Protein AF-0000000087187472 (afdb_homodimer)

Sequence (224 aa):
MAPEARPNAADNLDDDDYPAYTMGRAAEMLGTTPAFLRALGEARLIAPLRSGGGHRRYSRRQLRVAARARELVDQGTPIEAACRIITLEDRLEEALRQNEKLRRGGHPPDPSMAPEARPNAADNLDDDDYPAYTMGRAAEMLGTTPAFLRALGEARLIAPLRSGGGHRRYSRRQLRVAARARELVDQGTPIEAACRIITLEDRLEEALRQNEKLRRGGHPPDPS

Radius of gyration: 24.91 Å; Cα contacts (8 Å, |Δi|>4): 233; chains: 2; bounding box: 57×84×45 Å

Foldseek 3Di:
DPPPPPPDPVNLVVDQFRQADFLVRLCVVLVHHSVLVVVLVVLVLDDFDADPVRGGTGGNVSSVSSSQLVVCVVVPDPSNRSSVVSVVVVVVVVVVVVVVVVVVVVDDPPPD/DPPPPPPDPVNLVPDQFRQADFLVRLCVVLVHHSVLVVVLVVLVLDDFDADPVRGGTGGNVSSVSSSQLVVCVVVPDDSNRSSVVSVVVVVVVVVVVVVVVVVVVPDDPPPD

InterPro domains:
  IPR000551 MerR-type HTH domain [PF13411] (21-85)
  IPR000551 MerR-type HTH domain [PS50937] (20-88)
  IPR000551 MerR-type HTH domain [SM00422] (21-89)
  IPR009061 Putative DNA-binding domain superfamily [SSF46955] (21-100)

Nearest PDB structures (foldseek):
  4r24-assembly1_B  TM=8.666E-01  e=9.003E-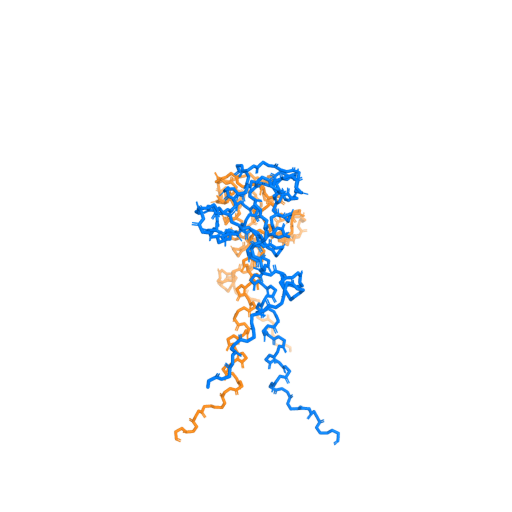05  Priestia megaterium WSH-002
  7tea-assembly2_C  TM=9.196E-01  e=4.815E-04  Staphylococcus aureus
  4r4e-assembly1_A  TM=8.716E-01  e=5.124E-04  Bacillus subtilis subsp. subtilis str. 168
  5i44-assembly4_G-2  TM=8.602E-01  e=7.403E-03  Bacillus subtilis subsp. subtilis str. 168
  2zhh-assembly1_A-2  TM=6.932E-01  e=2.576E-03  Escherichia coli K-12

Organism: Streptomyces mobaraensis (NCBI:txid35621)

Secondary structure (DSSP, 8-state):
--------HHHHHT-TT-EEEEHHHHHHHHTS-HHHHHHHHHTTS--PEEPTTS-EEEEHHHHHHHHHHHHHHHTT--HHHHHHHHHHHHHHHHHHHHHHHHHHHHS-----/--------HHHHHT-TT-EEEEHHHHHHHHTS-HHHHHHHHHTTS--PEEPTTS-EEEEHHHHHHHHHHHHHHHTT--HHHHHHHHHHHHHHHHHHHHHHHHHHHHS-----

pLDDT: mean 89.77, std 15.48, range [36.06, 98.94]

Structure (mmCIF, N/CA/C/O backbone):
data_AF-0000000087187472-model_v1
#
loop_
_entity.id
_entity.type
_entity.pdbx_description
1 polymer 'MerR family transcriptional regulator'
#
loop_
_atom_site.group_PDB
_atom_site.id
_atom_site.type_symbol
_atom_site.label_atom_id
_atom_site.label_alt_id
_atom_site.label_comp_id
_atom_site.label_asym_id
_atom_site.label_entity_id
_atom_site.label_seq_id
_atom_site.pdbx_PDB_ins_code
_atom_site.Cartn_x
_atom_site.Cartn_y
_atom_site.Cartn_z
_atom_site.occupancy
_atom_site.B_iso_or_equiv
_atom_site.auth_seq_id
_atom_site.auth_comp_id
_atom_site.auth_asym_id
_atom_site.auth_atom_id
_atom_site.pdbx_PDB_model_num
ATOM 1 N N . MET A 1 1 ? -24.922 -44.281 -7.137 1 36.06 1 MET A N 1
ATOM 2 C CA . MET A 1 1 ? -23.953 -43.188 -6.914 1 36.06 1 MET A CA 1
ATOM 3 C C . MET A 1 1 ? -23.516 -42.594 -8.234 1 36.06 1 MET A C 1
ATOM 5 O O . MET A 1 1 ? -22.953 -43.281 -9.094 1 36.06 1 MET A O 1
ATOM 9 N N . ALA A 1 2 ? -24.094 -41.531 -8.625 1 57.88 2 ALA A N 1
ATOM 10 C CA . ALA A 1 2 ? -23.859 -40.906 -9.922 1 57.88 2 ALA A CA 1
ATOM 11 C C . ALA A 1 2 ? -22.375 -40.625 -10.141 1 57.88 2 ALA A C 1
ATOM 13 O O . ALA A 1 2 ? -21.656 -40.25 -9.211 1 57.88 2 ALA A O 1
ATOM 14 N N . PRO A 1 3 ? -21.688 -41.094 -11.086 1 47.03 3 PRO A N 1
ATOM 15 C CA . PRO A 1 3 ? -20.25 -40.844 -11.25 1 47.03 3 PRO A CA 1
ATOM 16 C C . PRO A 1 3 ? -19.891 -39.344 -11.156 1 47.03 3 PRO A C 1
ATOM 18 O O . PRO A 1 3 ? -20.641 -38.5 -11.641 1 47.03 3 PRO A O 1
ATOM 21 N N . GLU A 1 4 ? -19.203 -38.781 -10.156 1 55.31 4 GLU A N 1
ATOM 22 C CA . GLU A 1 4 ? -18.672 -37.438 -10.086 1 55.31 4 GLU A CA 1
ATOM 23 C C . GLU A 1 4 ? -17.922 -37.062 -11.367 1 55.31 4 GLU A C 1
ATOM 25 O O . GLU A 1 4 ? -17.031 -37.781 -11.812 1 55.31 4 GLU A O 1
ATOM 30 N N . ALA A 1 5 ? -18.438 -36.344 -12.273 1 55.81 5 ALA A N 1
ATOM 31 C CA . ALA A 1 5 ? -17.922 -35.906 -13.57 1 55.81 5 ALA A CA 1
ATOM 32 C C . ALA A 1 5 ? -16.484 -35.406 -13.445 1 55.81 5 ALA A C 1
ATOM 34 O O . ALA A 1 5 ? -16.188 -34.562 -12.602 1 55.81 5 ALA A O 1
ATOM 35 N N . ARG A 1 6 ? -15.406 -36.156 -13.672 1 56.72 6 ARG A N 1
ATOM 36 C CA . ARG A 1 6 ? -14.023 -35.688 -13.766 1 56.72 6 ARG A CA 1
ATOM 37 C C . ARG A 1 6 ? -13.953 -34.312 -14.438 1 56.72 6 ARG A C 1
ATOM 39 O O . ARG A 1 6 ? -14.523 -34.125 -15.508 1 56.72 6 ARG A O 1
ATOM 46 N N . PRO A 1 7 ? -13.734 -33.188 -13.664 1 58.88 7 PRO A N 1
ATOM 47 C CA . PRO A 1 7 ? -13.664 -31.953 -14.422 1 58.88 7 PRO A CA 1
ATOM 48 C C . PRO A 1 7 ? -12.875 -32.094 -15.719 1 58.88 7 PRO A C 1
ATOM 50 O O . PRO A 1 7 ? -11.812 -32.719 -15.742 1 58.88 7 PRO A O 1
ATOM 53 N N . ASN A 1 8 ? -13.43 -31.844 -16.875 1 63.38 8 ASN A N 1
ATOM 54 C CA . ASN A 1 8 ? -12.867 -31.938 -18.219 1 63.38 8 ASN A CA 1
ATOM 55 C C . ASN A 1 8 ? -11.688 -30.984 -18.406 1 63.38 8 ASN A C 1
ATOM 57 O O . ASN A 1 8 ? -11.578 -29.984 -17.703 1 63.38 8 ASN A O 1
ATOM 61 N N . ALA A 1 9 ? -10.602 -31.469 -19.047 1 69.25 9 ALA A N 1
ATOM 62 C CA . ALA A 1 9 ? -9.406 -30.719 -19.391 1 69.25 9 ALA A CA 1
ATOM 63 C C . ALA A 1 9 ? -9.758 -29.297 -19.812 1 69.25 9 ALA A C 1
ATOM 65 O O . ALA A 1 9 ? -9.055 -28.344 -19.469 1 69.25 9 ALA A O 1
ATOM 66 N N . ALA A 1 10 ? -10.812 -29.141 -20.5 1 71.56 10 ALA A N 1
ATOM 67 C CA . ALA A 1 10 ? -11.219 -27.828 -20.984 1 71.56 10 ALA A CA 1
ATOM 68 C C . ALA A 1 10 ? -11.609 -26.906 -19.844 1 71.56 10 ALA A C 1
ATOM 70 O O . ALA A 1 10 ? -11.367 -25.703 -19.891 1 71.56 10 ALA A O 1
ATOM 71 N N . ASP A 1 11 ? -12.148 -27.469 -18.844 1 74.44 11 ASP A N 1
ATOM 72 C CA . ASP A 1 11 ? -12.57 -26.688 -17.688 1 74.44 11 ASP A CA 1
ATOM 73 C C . ASP A 1 11 ? -11.367 -26.141 -16.922 1 74.44 11 ASP A C 1
ATOM 75 O O . ASP A 1 11 ? -11.391 -25 -16.453 1 74.44 11 ASP A O 1
ATOM 79 N N . ASN A 1 12 ? -10.391 -27.016 -16.906 1 76.06 12 ASN A N 1
ATOM 80 C CA . ASN A 1 12 ? -9.172 -26.594 -16.203 1 76.06 12 ASN A CA 1
ATOM 81 C C . ASN A 1 12 ? -8.477 -25.453 -16.938 1 76.06 12 ASN A C 1
ATOM 83 O O . ASN A 1 12 ? -7.871 -24.578 -16.297 1 76.06 12 ASN A O 1
ATOM 87 N N . LEU A 1 13 ? -8.648 -25.469 -18.25 1 78.19 13 LEU A N 1
ATOM 88 C CA . LEU A 1 13 ? -7.984 -24.453 -19.062 1 78.19 13 LEU A CA 1
ATOM 89 C C . LEU A 1 13 ? -8.594 -23.078 -18.797 1 78.19 13 LEU A C 1
ATOM 91 O O . LEU A 1 13 ? -7.891 -22.062 -18.828 1 78.19 13 LEU A O 1
ATOM 95 N N . ASP A 1 14 ? -9.773 -23.141 -18.453 1 86.44 14 ASP A N 1
ATOM 96 C CA . ASP A 1 14 ? -10.453 -21.859 -18.266 1 86.44 14 ASP A CA 1
ATOM 97 C C . ASP A 1 14 ? -10.445 -21.453 -16.781 1 86.44 14 ASP A C 1
ATOM 99 O O . ASP A 1 14 ? -10.898 -20.359 -16.438 1 86.44 14 ASP A O 1
ATOM 103 N N . ASP A 1 15 ? -9.867 -22.344 -16.031 1 92.25 15 ASP A N 1
ATOM 104 C CA . ASP A 1 15 ? -9.797 -22.078 -14.609 1 92.25 15 ASP A CA 1
ATOM 105 C C . ASP A 1 15 ? -8.547 -21.266 -14.258 1 92.25 15 ASP A C 1
ATOM 107 O O . ASP A 1 15 ? -7.441 -21.812 -14.227 1 92.25 15 ASP A O 1
ATOM 111 N N . ASP A 1 16 ? -8.727 -20.016 -13.883 1 95 16 ASP A N 1
ATOM 112 C CA . ASP A 1 16 ? -7.617 -19.125 -13.586 1 95 16 ASP A CA 1
ATOM 113 C C . ASP A 1 16 ? -6.871 -19.562 -12.336 1 95 16 ASP A C 1
ATOM 115 O O . ASP A 1 16 ? -5.738 -19.141 -12.094 1 95 16 ASP A O 1
ATOM 119 N N . ASP A 1 17 ? -7.449 -20.422 -11.609 1 95.56 17 ASP A N 1
ATOM 120 C CA . ASP A 1 17 ? -6.855 -20.812 -10.336 1 95.56 17 ASP A CA 1
ATOM 121 C C . ASP A 1 17 ? -6.164 -22.172 -10.445 1 95.56 17 ASP A C 1
ATOM 123 O O . ASP A 1 17 ? -5.562 -22.656 -9.484 1 95.56 17 ASP A O 1
ATOM 127 N N . TYR A 1 18 ? -6.281 -22.781 -11.609 1 94.31 18 TYR A N 1
ATOM 128 C CA . TYR A 1 18 ? -5.668 -24.094 -11.797 1 94.31 18 TYR A CA 1
ATOM 129 C C . TYR A 1 18 ? -4.148 -24 -11.727 1 94.31 18 TYR A C 1
ATOM 131 O O . TYR A 1 18 ? -3.541 -23.156 -12.398 1 94.31 18 TYR A O 1
ATOM 139 N N . PRO A 1 19 ? -3.494 -24.797 -10.867 1 95.06 19 PRO A N 1
ATOM 140 C CA . PRO A 1 19 ? -2.037 -24.766 -10.734 1 95.06 19 PRO A CA 1
ATOM 141 C C . PRO A 1 19 ? -1.325 -25.438 -11.906 1 95.06 19 PRO A C 1
ATOM 143 O O . PRO A 1 19 ? -0.763 -26.531 -11.75 1 95.06 19 PRO A O 1
ATOM 146 N N . ALA A 1 20 ? -1.128 -24.734 -12.945 1 94.38 20 ALA A N 1
ATOM 147 C CA . ALA A 1 20 ? -0.718 -25.344 -14.211 1 94.38 20 ALA A CA 1
ATOM 148 C C . ALA A 1 20 ? 0.755 -25.062 -14.5 1 94.38 20 ALA A C 1
ATOM 150 O O . ALA A 1 20 ? 1.382 -25.766 -15.297 1 94.38 20 ALA A O 1
ATOM 151 N N . TYR A 1 21 ? 1.289 -24.109 -13.844 1 96.88 21 TYR A N 1
ATOM 152 C CA . TYR A 1 21 ? 2.594 -23.641 -14.297 1 96.88 21 TYR A CA 1
ATOM 153 C C . TYR A 1 21 ? 3.684 -24 -13.297 1 96.88 21 TYR A C 1
ATOM 155 O O . TYR A 1 21 ? 3.545 -23.75 -12.102 1 96.88 21 TYR A O 1
ATOM 163 N N . THR A 1 22 ? 4.754 -24.594 -13.859 1 97.5 22 THR A N 1
ATOM 164 C CA . THR A 1 22 ? 5.922 -24.891 -13.039 1 97.5 22 THR A CA 1
ATOM 165 C C . THR A 1 22 ? 6.707 -23.609 -12.75 1 97.5 22 THR A C 1
ATOM 167 O O . THR A 1 22 ? 6.496 -22.578 -13.398 1 97.5 22 THR A O 1
ATOM 170 N N . MET A 1 23 ? 7.672 -23.766 -11.781 1 97.44 23 MET A N 1
ATOM 171 C CA . MET A 1 23 ? 8.516 -22.625 -11.422 1 97.44 23 MET A CA 1
ATOM 172 C C . MET A 1 23 ? 9.305 -22.141 -12.633 1 97.44 23 MET A C 1
ATOM 174 O O . MET A 1 23 ? 9.359 -20.938 -12.898 1 97.44 23 MET A O 1
ATOM 178 N N . GLY A 1 24 ? 9.969 -23.109 -13.32 1 97.69 24 GLY A N 1
ATOM 179 C CA . GLY A 1 24 ? 10.75 -22.75 -14.492 1 97.69 24 GLY A CA 1
ATOM 180 C C . GLY A 1 24 ? 9.93 -22.078 -15.57 1 97.69 24 GLY A C 1
ATOM 181 O O . GLY A 1 24 ? 10.344 -21.047 -16.109 1 97.69 24 GLY A O 1
ATOM 182 N N . ARG A 1 25 ? 8.836 -22.609 -15.836 1 97.75 25 ARG A N 1
ATOM 183 C CA . ARG A 1 25 ? 7.965 -22.047 -16.859 1 97.75 25 ARG A CA 1
ATOM 184 C C . ARG A 1 25 ? 7.457 -20.672 -16.453 1 97.75 25 ARG A C 1
ATOM 186 O O . ARG A 1 25 ? 7.414 -19.75 -17.266 1 97.75 25 ARG A O 1
ATOM 193 N N . ALA A 1 26 ? 7.023 -20.562 -15.227 1 98.19 26 ALA A N 1
ATOM 194 C CA . ALA A 1 26 ? 6.559 -19.281 -14.688 1 98.19 26 ALA A CA 1
ATOM 195 C C . ALA A 1 26 ? 7.633 -18.203 -14.82 1 98.19 26 ALA A C 1
ATOM 197 O O . ALA A 1 26 ? 7.355 -17.094 -15.273 1 98.19 26 ALA A O 1
ATOM 198 N N . ALA A 1 27 ? 8.836 -18.531 -14.43 1 98.5 27 ALA A N 1
ATOM 199 C CA . ALA A 1 27 ? 9.945 -17.578 -14.508 1 98.5 27 ALA A CA 1
ATOM 200 C C . ALA A 1 27 ? 10.188 -17.141 -15.945 1 98.5 27 ALA A C 1
ATOM 202 O O . ALA A 1 27 ? 10.359 -15.945 -16.219 1 98.5 27 ALA A O 1
ATOM 203 N N . GLU A 1 28 ? 10.133 -18.062 -16.812 1 98.31 28 GLU A N 1
ATOM 204 C CA . GLU A 1 28 ? 10.328 -17.781 -18.219 1 98.31 28 GLU A CA 1
ATOM 205 C C . GLU A 1 28 ? 9.242 -16.844 -18.75 1 98.31 28 GLU A C 1
ATOM 207 O O . GLU A 1 28 ? 9.539 -15.844 -19.406 1 98.31 28 GLU A O 1
ATOM 212 N N . MET A 1 29 ? 8.047 -17.172 -18.453 1 97.5 29 MET A N 1
ATOM 213 C CA . MET A 1 29 ? 6.887 -16.422 -18.938 1 97.5 29 MET A CA 1
ATOM 214 C C . MET A 1 29 ? 6.941 -14.977 -18.453 1 97.5 29 MET A C 1
ATOM 216 O O . MET A 1 29 ? 6.531 -14.062 -19.156 1 97.5 29 MET A O 1
ATOM 220 N N . LEU A 1 30 ? 7.465 -14.789 -17.25 1 97.94 30 LEU A N 1
ATOM 221 C CA . LEU A 1 30 ? 7.457 -13.477 -16.609 1 97.94 30 LEU A CA 1
ATOM 222 C C . LEU A 1 30 ? 8.773 -12.742 -16.859 1 97.94 30 LEU A C 1
ATOM 224 O O . LEU A 1 30 ? 8.914 -11.578 -16.5 1 97.94 30 LEU A O 1
ATOM 228 N N . GLY A 1 31 ? 9.648 -13.383 -17.516 1 97.88 31 GLY A N 1
ATOM 229 C CA . GLY A 1 31 ? 10.953 -12.766 -17.703 1 97.88 31 GLY A CA 1
ATOM 230 C C . GLY A 1 31 ? 11.656 -12.461 -16.391 1 97.88 31 GLY A C 1
ATOM 231 O O . GLY A 1 31 ? 12.172 -11.359 -16.203 1 97.88 31 GLY A O 1
ATOM 232 N N . THR A 1 32 ? 11.57 -13.383 -15.477 1 98 32 THR A N 1
ATOM 233 C CA . THR A 1 32 ? 12.195 -13.211 -14.172 1 98 32 THR A CA 1
ATOM 234 C C . THR A 1 32 ? 12.93 -14.484 -13.75 1 98 32 THR A C 1
ATOM 236 O O . THR A 1 32 ? 13.219 -15.344 -14.586 1 98 32 THR A O 1
ATOM 239 N N . THR A 1 33 ? 13.367 -14.586 -12.477 1 97.88 33 THR A N 1
ATOM 240 C CA . THR A 1 33 ? 14.102 -15.742 -11.977 1 97.88 33 THR A CA 1
ATOM 241 C C . THR A 1 33 ? 13.25 -16.562 -11.008 1 97.88 33 THR A C 1
ATOM 243 O O . THR A 1 33 ? 12.312 -16.031 -10.414 1 97.88 33 THR A O 1
ATOM 246 N N . PRO A 1 34 ? 13.586 -17.844 -10.906 1 98 34 PRO A N 1
ATOM 247 C CA . PRO A 1 34 ? 12.938 -18.641 -9.867 1 98 34 PRO A CA 1
ATOM 248 C C . PRO A 1 34 ? 13.07 -18.031 -8.477 1 98 34 PRO A C 1
ATOM 250 O O . PRO A 1 34 ? 12.156 -18.125 -7.656 1 98 34 PRO A O 1
ATOM 253 N N . ALA A 1 35 ? 14.188 -17.438 -8.242 1 98 35 ALA A N 1
ATOM 254 C CA . ALA A 1 35 ? 14.414 -16.797 -6.949 1 98 35 ALA A CA 1
ATOM 255 C C . ALA A 1 35 ? 13.391 -15.703 -6.684 1 98 35 ALA A C 1
ATOM 257 O O . ALA A 1 35 ? 12.93 -15.531 -5.551 1 98 35 ALA A O 1
ATOM 258 N N . PHE A 1 36 ? 13.102 -15 -7.715 1 98.62 36 PHE A N 1
ATOM 259 C CA . PHE A 1 36 ? 12.086 -13.953 -7.602 1 98.62 36 PHE A CA 1
ATOM 260 C C . PHE A 1 36 ? 10.75 -14.547 -7.188 1 98.62 36 PHE A C 1
ATOM 262 O O . PHE A 1 36 ? 10.102 -14.055 -6.262 1 98.62 36 PHE A O 1
ATOM 269 N N . LEU A 1 37 ? 10.312 -15.602 -7.809 1 98.5 37 LEU A N 1
ATOM 270 C CA . LEU A 1 37 ? 9.055 -16.266 -7.5 1 98.5 37 LEU A CA 1
ATOM 271 C C . LEU A 1 37 ? 9.062 -16.812 -6.078 1 98.5 37 LEU A C 1
ATOM 273 O O . LEU A 1 37 ? 8.055 -16.734 -5.371 1 98.5 37 LEU A O 1
ATOM 277 N N . ARG A 1 38 ? 10.18 -17.375 -5.637 1 97.81 38 ARG A N 1
ATOM 278 C CA . ARG A 1 38 ? 10.305 -17.844 -4.262 1 97.81 38 ARG A CA 1
ATOM 279 C C . ARG A 1 38 ? 10.148 -16.703 -3.268 1 97.81 38 ARG A C 1
ATOM 281 O O . ARG A 1 38 ? 9.492 -16.844 -2.236 1 97.81 38 ARG A O 1
ATOM 288 N N . ALA A 1 39 ? 10.742 -15.57 -3.596 1 98.31 39 ALA A N 1
ATOM 289 C CA . ALA A 1 39 ? 10.648 -14.406 -2.721 1 98.31 39 ALA A CA 1
ATOM 290 C C . ALA A 1 39 ? 9.203 -13.938 -2.572 1 98.31 39 ALA A C 1
ATOM 292 O O . ALA A 1 39 ? 8.781 -13.555 -1.48 1 98.31 39 ALA A O 1
ATOM 293 N N . LEU A 1 40 ? 8.469 -13.938 -3.633 1 98.56 40 LEU A N 1
ATOM 294 C CA . LEU A 1 40 ? 7.066 -13.555 -3.576 1 98.56 40 LEU A CA 1
ATOM 295 C C . LEU A 1 40 ? 6.281 -14.5 -2.668 1 98.56 40 LEU A C 1
ATOM 297 O O . LEU A 1 40 ? 5.371 -14.07 -1.958 1 98.56 40 LEU A O 1
ATOM 301 N N . GLY A 1 41 ? 6.59 -15.797 -2.82 1 97.62 41 GLY A N 1
ATOM 302 C CA . GLY A 1 41 ? 5.973 -16.781 -1.949 1 97.62 41 GLY A CA 1
ATOM 303 C C . GLY A 1 41 ? 6.297 -16.578 -0.482 1 97.62 41 GLY A C 1
ATOM 304 O O . GLY A 1 41 ? 5.418 -16.688 0.375 1 97.62 41 GLY A O 1
ATOM 305 N N . GLU A 1 42 ? 7.543 -16.281 -0.169 1 97 42 GLU A N 1
ATOM 306 C CA . GLU A 1 42 ? 7.98 -16.016 1.196 1 97 42 GLU A CA 1
ATOM 307 C C . GLU A 1 42 ? 7.27 -14.797 1.776 1 97 42 GLU A C 1
ATOM 309 O O . GLU A 1 42 ? 6.953 -14.766 2.967 1 97 42 GLU A O 1
ATOM 314 N N . ALA A 1 43 ? 7.062 -13.859 0.904 1 97.12 43 ALA A N 1
ATOM 315 C CA . ALA A 1 43 ? 6.344 -12.656 1.314 1 97.12 43 ALA A CA 1
ATOM 316 C C . ALA A 1 43 ? 4.836 -12.891 1.336 1 97.12 43 ALA A C 1
ATOM 318 O O . ALA A 1 43 ? 4.059 -11.984 1.632 1 97.12 43 ALA A O 1
ATOM 319 N N . ARG A 1 44 ? 4.426 -14.016 0.963 1 96.94 44 ARG A N 1
ATOM 320 C CA . ARG A 1 44 ? 3.045 -14.484 1.032 1 96.94 44 ARG A CA 1
ATOM 321 C C . ARG A 1 44 ? 2.168 -13.742 0.024 1 96.94 44 ARG A C 1
ATOM 323 O O . ARG A 1 44 ? 0.968 -13.578 0.244 1 96.94 44 ARG A O 1
ATOM 330 N N . LEU A 1 45 ? 2.785 -13.18 -0.976 1 98.5 45 LEU A N 1
ATOM 331 C CA . LEU A 1 45 ? 2.004 -12.562 -2.041 1 98.5 45 LEU A CA 1
ATOM 332 C C . LEU A 1 45 ? 1.345 -13.625 -2.918 1 98.5 45 LEU A C 1
ATOM 334 O O . LEU A 1 45 ? 0.227 -13.43 -3.402 1 98.5 45 LEU A O 1
ATOM 338 N N . ILE A 1 46 ? 2.062 -14.719 -3.215 1 98 46 ILE A N 1
ATOM 339 C CA . ILE A 1 46 ? 1.529 -15.875 -3.922 1 98 46 ILE A CA 1
ATOM 340 C C . ILE A 1 46 ? 1.784 -17.141 -3.107 1 98 46 ILE A C 1
ATOM 342 O O . ILE A 1 46 ? 2.75 -17.203 -2.344 1 98 46 ILE A O 1
ATOM 346 N N . ALA A 1 47 ? 0.788 -18.062 -3.311 1 96.56 47 ALA A N 1
ATOM 347 C CA . ALA A 1 47 ? 0.865 -19.312 -2.578 1 96.56 47 ALA A CA 1
ATOM 348 C C . ALA A 1 47 ? 0.672 -20.516 -3.512 1 96.56 47 ALA A C 1
ATOM 350 O O . ALA A 1 47 ? -0.424 -21.062 -3.598 1 96.56 47 ALA A O 1
ATOM 351 N N . PRO A 1 48 ? 1.711 -20.906 -4.137 1 95.19 48 PRO A N 1
ATOM 352 C CA . PRO A 1 48 ? 1.588 -22.031 -5.07 1 95.19 48 PRO A CA 1
ATOM 353 C C . PRO A 1 48 ? 1.266 -23.359 -4.367 1 95.19 48 PRO A C 1
ATOM 355 O O . PRO A 1 48 ? 1.646 -23.547 -3.209 1 95.19 48 PRO A O 1
ATOM 358 N N . LEU A 1 49 ? 0.481 -24.156 -5.059 1 93.44 49 LEU A N 1
ATOM 359 C CA . LEU A 1 49 ? 0.229 -25.5 -4.59 1 93.44 49 LEU A CA 1
ATOM 360 C C . LEU A 1 49 ? 1.371 -26.438 -4.98 1 93.44 49 LEU A C 1
ATOM 362 O O . LEU A 1 49 ? 2.133 -26.141 -5.902 1 93.44 49 LEU A O 1
ATOM 366 N N . ARG A 1 50 ? 1.45 -27.484 -4.234 1 94.25 50 ARG A N 1
ATOM 367 C CA . ARG A 1 50 ? 2.48 -28.469 -4.574 1 94.25 50 ARG A CA 1
ATOM 368 C C . ARG A 1 50 ? 1.902 -29.609 -5.406 1 94.25 50 ARG A C 1
ATOM 370 O O . ARG A 1 50 ? 0.771 -30.031 -5.176 1 94.25 50 ARG A O 1
ATOM 377 N N . SER A 1 51 ? 2.711 -30.062 -6.426 1 92.94 51 SER A N 1
ATOM 378 C CA . SER A 1 51 ? 2.338 -31.219 -7.223 1 92.94 51 SER A CA 1
ATOM 379 C C . SER A 1 51 ? 2.523 -32.5 -6.438 1 92.94 51 SER A C 1
ATOM 381 O O . SER A 1 51 ? 2.982 -32.5 -5.293 1 92.94 51 SER A O 1
ATOM 383 N N . GLY A 1 52 ? 2.016 -33.688 -7.133 1 91.56 52 GLY A N 1
ATOM 384 C CA . GLY A 1 52 ? 2.281 -34.969 -6.543 1 91.56 52 GLY A CA 1
ATOM 385 C C . GLY A 1 52 ? 3.752 -35.219 -6.262 1 91.56 52 GLY A C 1
ATOM 386 O O . GLY A 1 52 ? 4.102 -35.906 -5.309 1 91.56 52 GLY A O 1
ATOM 387 N N . GLY A 1 53 ? 4.652 -34.594 -7.016 1 93.44 53 GLY A N 1
ATOM 388 C CA . GLY A 1 53 ? 6.09 -34.75 -6.863 1 93.44 53 GLY A CA 1
ATOM 389 C C . GLY A 1 53 ? 6.684 -33.719 -5.91 1 93.44 53 GLY A C 1
ATOM 390 O O . GLY A 1 53 ? 7.902 -33.656 -5.734 1 93.44 53 GLY A O 1
ATOM 391 N N . GLY A 1 54 ? 5.891 -32.875 -5.387 1 93.56 54 GLY A N 1
ATOM 392 C CA . GLY A 1 54 ? 6.336 -31.922 -4.371 1 93.56 54 GLY A CA 1
ATOM 393 C C . GLY A 1 54 ? 6.82 -30.609 -4.953 1 93.56 54 GLY A C 1
ATOM 394 O O . GLY A 1 54 ? 7.379 -29.781 -4.238 1 93.56 54 GLY A O 1
ATOM 395 N N . HIS A 1 55 ? 6.637 -30.453 -6.219 1 94.62 55 HIS A N 1
ATOM 396 C CA . HIS A 1 55 ? 7.109 -29.25 -6.875 1 94.62 55 HIS A CA 1
ATOM 397 C C . HIS A 1 55 ? 6.043 -28.156 -6.859 1 94.62 55 HIS A C 1
ATOM 399 O O . HIS A 1 55 ? 4.855 -28.438 -7.043 1 94.62 55 HIS A O 1
ATOM 405 N N . ARG A 1 56 ? 6.465 -26.922 -6.648 1 96.31 56 ARG A N 1
ATOM 406 C CA . ARG A 1 56 ? 5.539 -25.781 -6.684 1 96.31 56 ARG A CA 1
ATOM 407 C C . ARG A 1 56 ? 4.855 -25.688 -8.039 1 96.31 56 ARG A C 1
ATOM 409 O O . ARG A 1 56 ? 5.5 -25.844 -9.078 1 96.31 56 ARG A O 1
ATOM 416 N N . ARG A 1 57 ? 3.531 -25.516 -8 1 97.25 57 ARG A N 1
ATOM 417 C CA . ARG A 1 57 ? 2.73 -25.25 -9.188 1 97.25 57 ARG A CA 1
ATOM 418 C C . ARG A 1 57 ? 1.942 -23.953 -9.039 1 97.25 57 ARG A C 1
ATOM 420 O O . ARG A 1 57 ? 1.264 -23.75 -8.023 1 97.25 57 ARG A O 1
ATOM 427 N N . TYR A 1 58 ? 2.051 -23.047 -10.062 1 97.94 58 TYR A N 1
ATOM 428 C CA . TYR A 1 58 ? 1.427 -21.734 -10.023 1 97.94 58 TYR A CA 1
ATOM 429 C C . TYR A 1 58 ? 0.182 -21.688 -10.898 1 97.94 58 TYR A C 1
ATOM 431 O O . TYR A 1 58 ? 0.116 -22.375 -11.93 1 97.94 58 TYR A O 1
ATOM 439 N N . SER A 1 59 ? -0.735 -20.891 -10.492 1 97.5 59 SER A N 1
ATOM 440 C CA . SER A 1 59 ? -1.925 -20.641 -11.305 1 97.5 59 SER A CA 1
ATOM 441 C C . SER A 1 59 ? -1.753 -19.391 -12.164 1 97.5 59 SER A C 1
ATOM 443 O O . SER A 1 59 ? -0.839 -18.594 -11.938 1 97.5 59 SER A O 1
ATOM 445 N N . ARG A 1 60 ? -2.623 -19.266 -13.164 1 96.62 60 ARG A N 1
ATOM 446 C CA . ARG A 1 60 ? -2.633 -18.062 -13.992 1 96.62 60 ARG A CA 1
ATOM 447 C C . ARG A 1 60 ? -2.861 -16.812 -13.141 1 96.62 60 ARG A C 1
ATOM 449 O O . ARG A 1 60 ? -2.232 -15.773 -13.367 1 96.62 60 ARG A O 1
ATOM 456 N N . ARG A 1 61 ? -3.713 -16.891 -12.195 1 97.31 61 ARG A N 1
ATOM 457 C CA . ARG A 1 61 ? -3.996 -15.781 -11.297 1 97.31 61 ARG A CA 1
ATOM 458 C C . ARG A 1 61 ? -2.748 -15.367 -10.523 1 97.31 61 ARG A C 1
ATOM 460 O O . ARG A 1 61 ? -2.443 -14.18 -10.406 1 97.31 61 ARG A O 1
ATOM 467 N N . GLN A 1 62 ? -2.104 -16.328 -10.047 1 98.06 62 GLN A N 1
ATOM 468 C CA . GLN A 1 62 ? -0.884 -16.031 -9.297 1 98.06 62 GLN A CA 1
ATOM 469 C C . GLN A 1 62 ? 0.185 -15.422 -10.195 1 98.06 62 GLN A C 1
ATOM 471 O O . GLN A 1 62 ? 0.93 -14.539 -9.766 1 98.06 62 GLN A O 1
ATOM 476 N N . LEU A 1 63 ? 0.236 -15.898 -11.406 1 98.19 63 LEU A N 1
ATOM 477 C CA . LEU A 1 63 ? 1.219 -15.336 -12.328 1 98.19 63 LEU A CA 1
ATOM 478 C C . LEU A 1 63 ? 0.881 -13.891 -12.664 1 98.19 63 LEU A C 1
ATOM 480 O O . LEU A 1 63 ? 1.779 -13.07 -12.859 1 98.19 63 LEU A O 1
ATOM 484 N N . ARG A 1 64 ? -0.327 -13.578 -12.75 1 98.19 64 ARG A N 1
ATOM 485 C CA . ARG A 1 64 ? -0.731 -12.188 -12.977 1 98.19 64 ARG A CA 1
ATOM 486 C C . ARG A 1 64 ? -0.307 -11.297 -11.812 1 98.19 64 ARG A C 1
ATOM 488 O O . ARG A 1 64 ? 0.181 -10.188 -12.023 1 98.19 64 ARG A O 1
ATOM 495 N N . VAL A 1 65 ? -0.474 -11.75 -10.633 1 98.69 65 VAL A N 1
ATOM 496 C CA . VAL A 1 65 ? -0.05 -11.023 -9.445 1 98.69 65 VAL A CA 1
ATOM 497 C C . VAL A 1 65 ? 1.47 -10.875 -9.445 1 98.69 65 VAL A C 1
ATOM 499 O O . VAL A 1 65 ? 1.993 -9.797 -9.148 1 98.69 65 VAL A O 1
ATOM 502 N N . ALA A 1 66 ? 2.123 -11.93 -9.789 1 98.81 66 ALA A N 1
ATOM 503 C CA . ALA A 1 66 ? 3.582 -11.898 -9.852 1 98.81 66 ALA A CA 1
ATOM 504 C C . ALA A 1 66 ? 4.059 -10.875 -10.883 1 98.81 66 ALA A C 1
ATOM 506 O O . ALA A 1 66 ? 5.07 -10.203 -10.68 1 98.81 66 ALA A O 1
ATOM 507 N N . ALA A 1 67 ? 3.326 -10.773 -11.961 1 98.81 67 ALA A N 1
ATOM 508 C CA . ALA A 1 67 ? 3.67 -9.797 -12.984 1 98.81 67 ALA A CA 1
ATOM 509 C C . ALA A 1 67 ? 3.568 -8.375 -12.445 1 98.81 67 ALA A C 1
ATOM 511 O O . ALA A 1 67 ? 4.414 -7.523 -12.742 1 98.81 67 ALA A O 1
ATOM 512 N N . ARG A 1 68 ? 2.582 -8.133 -11.648 1 98.81 68 ARG A N 1
ATOM 513 C CA . ARG A 1 68 ? 2.443 -6.824 -11.008 1 98.81 68 ARG A CA 1
ATOM 514 C C . ARG A 1 68 ? 3.639 -6.527 -10.109 1 98.81 68 ARG A C 1
ATOM 516 O O . ARG A 1 68 ? 4.164 -5.414 -10.109 1 98.81 68 ARG A O 1
ATOM 523 N N . ALA A 1 69 ? 3.979 -7.512 -9.359 1 98.88 69 ALA A N 1
ATOM 524 C CA . ALA A 1 69 ? 5.125 -7.344 -8.469 1 98.88 69 ALA A CA 1
ATOM 525 C C . ALA A 1 69 ? 6.398 -7.059 -9.258 1 98.88 69 ALA A C 1
ATOM 527 O O . ALA A 1 69 ? 7.18 -6.18 -8.891 1 98.88 69 ALA A O 1
ATOM 528 N N . ARG A 1 70 ? 6.578 -7.797 -10.328 1 98.5 70 ARG A N 1
ATOM 529 C CA . ARG A 1 70 ? 7.758 -7.605 -11.172 1 98.5 70 ARG A CA 1
ATOM 530 C C . ARG A 1 70 ? 7.824 -6.18 -11.703 1 98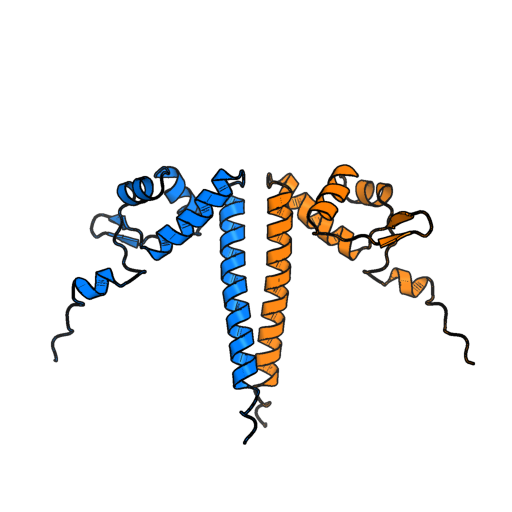.5 70 ARG A C 1
ATOM 532 O O . ARG A 1 70 ? 8.898 -5.57 -11.727 1 98.5 70 ARG A O 1
ATOM 539 N N . GLU A 1 71 ? 6.746 -5.648 -12.102 1 98.38 71 GLU A N 1
ATOM 540 C CA . GLU A 1 71 ? 6.699 -4.285 -12.617 1 98.38 71 GLU A CA 1
ATOM 541 C C . GLU A 1 71 ? 7.152 -3.279 -11.562 1 98.38 71 GLU A C 1
ATOM 543 O O . GLU A 1 71 ? 7.957 -2.391 -11.844 1 98.38 71 GLU A O 1
ATOM 548 N N . LEU A 1 72 ? 6.703 -3.387 -10.359 1 98.38 72 LEU A N 1
ATOM 549 C CA . LEU A 1 72 ? 7.09 -2.49 -9.273 1 98.38 72 LEU A CA 1
ATOM 550 C C . LEU A 1 72 ? 8.578 -2.625 -8.953 1 98.38 72 LEU A C 1
ATOM 552 O O . LEU A 1 72 ? 9.266 -1.624 -8.758 1 98.38 72 LEU A O 1
ATOM 556 N N . VAL A 1 73 ? 8.992 -3.857 -8.977 1 98.12 73 VAL A N 1
ATOM 557 C CA . VAL A 1 73 ? 10.398 -4.105 -8.664 1 98.12 73 VAL A CA 1
ATOM 558 C C . VAL A 1 73 ? 11.281 -3.523 -9.766 1 98.12 73 VAL A C 1
ATOM 560 O O . VAL A 1 73 ? 12.312 -2.91 -9.484 1 98.12 73 VAL A O 1
ATOM 563 N N . ASP A 1 74 ? 10.82 -3.695 -10.969 1 97.44 74 ASP A N 1
ATOM 564 C CA . ASP A 1 74 ? 11.562 -3.148 -12.094 1 97.44 74 ASP A CA 1
ATOM 565 C C . ASP A 1 74 ? 11.641 -1.625 -12.016 1 97.44 74 ASP A C 1
ATOM 567 O O . ASP A 1 74 ? 12.555 -1.015 -12.57 1 97.44 74 ASP A O 1
ATOM 571 N N . GLN A 1 75 ? 10.758 -1.046 -11.336 1 96.81 75 GLN A N 1
ATOM 572 C CA . GLN A 1 75 ? 10.719 0.405 -11.188 1 96.81 75 GLN A CA 1
ATOM 573 C C . GLN A 1 75 ? 11.469 0.854 -9.938 1 96.81 75 GLN A C 1
ATOM 575 O O . GLN A 1 75 ? 11.43 2.031 -9.578 1 96.81 75 GLN A O 1
ATOM 580 N N . GLY A 1 76 ? 12.062 -0.057 -9.266 1 96.44 76 GLY A N 1
ATOM 581 C CA . GLY A 1 76 ? 12.945 0.307 -8.164 1 96.44 76 GLY A CA 1
ATOM 582 C C . GLY A 1 76 ? 12.32 0.068 -6.801 1 96.44 76 GLY A C 1
ATOM 583 O O . GLY A 1 76 ? 12.898 0.433 -5.773 1 96.44 76 GLY A O 1
ATOM 584 N N . THR A 1 77 ? 11.234 -0.525 -6.758 1 97.81 77 THR A N 1
ATOM 585 C CA . THR A 1 77 ? 10.586 -0.846 -5.492 1 97.81 77 THR A CA 1
ATOM 586 C C . THR A 1 77 ? 11.125 -2.156 -4.926 1 97.81 77 THR A C 1
ATOM 588 O O . THR A 1 77 ? 11.141 -3.176 -5.617 1 97.81 77 THR A O 1
ATOM 591 N N . PRO A 1 78 ? 11.578 -2.09 -3.613 1 98 78 PRO A N 1
ATOM 592 C CA . PRO A 1 78 ? 11.984 -3.367 -3.021 1 98 78 PRO A CA 1
ATOM 593 C C . PRO A 1 78 ? 10.859 -4.402 -3.021 1 98 78 PRO A C 1
ATOM 595 O O . PRO A 1 78 ? 9.688 -4.047 -2.867 1 98 78 PRO A O 1
ATOM 598 N N . ILE A 1 79 ? 11.242 -5.641 -3.113 1 98.12 79 ILE A N 1
ATOM 599 C CA . ILE A 1 79 ? 10.297 -6.734 -3.285 1 98.12 79 ILE A CA 1
ATOM 600 C C . ILE A 1 79 ? 9.305 -6.742 -2.123 1 98.12 79 ILE A C 1
ATOM 602 O O . ILE A 1 79 ? 8.102 -6.953 -2.322 1 98.12 79 ILE A O 1
ATOM 606 N N . GLU A 1 80 ? 9.758 -6.473 -0.931 1 97.62 80 GLU A N 1
ATOM 607 C CA . GLU A 1 80 ? 8.875 -6.465 0.229 1 97.62 80 GLU A CA 1
ATOM 608 C C . GLU A 1 80 ? 7.84 -5.352 0.123 1 97.62 80 GLU A C 1
ATOM 610 O O . GLU A 1 80 ? 6.664 -5.559 0.427 1 97.62 80 GLU A O 1
ATOM 615 N N . ALA A 1 81 ? 8.289 -4.246 -0.279 1 98.44 81 ALA A N 1
ATOM 616 C CA . ALA A 1 81 ? 7.383 -3.121 -0.464 1 98.44 81 ALA A CA 1
ATOM 617 C C . ALA A 1 81 ? 6.406 -3.385 -1.609 1 98.44 81 ALA A C 1
ATOM 619 O O . ALA A 1 81 ? 5.223 -3.059 -1.511 1 98.44 81 ALA A O 1
ATOM 620 N N . ALA A 1 82 ? 6.898 -3.939 -2.678 1 98.75 82 ALA A N 1
ATOM 621 C CA . ALA A 1 82 ? 6.043 -4.285 -3.811 1 98.75 82 ALA A CA 1
ATOM 622 C C . ALA A 1 82 ? 4.926 -5.23 -3.383 1 98.75 82 ALA A C 1
ATOM 624 O O . ALA A 1 82 ? 3.758 -5.012 -3.721 1 98.75 82 ALA A O 1
ATOM 625 N N . CYS A 1 83 ? 5.273 -6.242 -2.617 1 98.81 83 CYS A N 1
ATOM 626 C CA . CYS A 1 83 ? 4.293 -7.215 -2.145 1 98.81 83 CYS A CA 1
ATOM 627 C C . CYS A 1 83 ? 3.264 -6.551 -1.237 1 98.81 83 CYS A C 1
ATOM 629 O O . CYS A 1 83 ? 2.062 -6.789 -1.376 1 98.81 83 CYS A O 1
ATOM 631 N N . ARG A 1 84 ? 3.752 -5.672 -0.386 1 98.69 84 ARG A N 1
ATOM 632 C CA . ARG A 1 84 ? 2.848 -4.969 0.518 1 98.69 84 ARG A CA 1
ATOM 633 C C .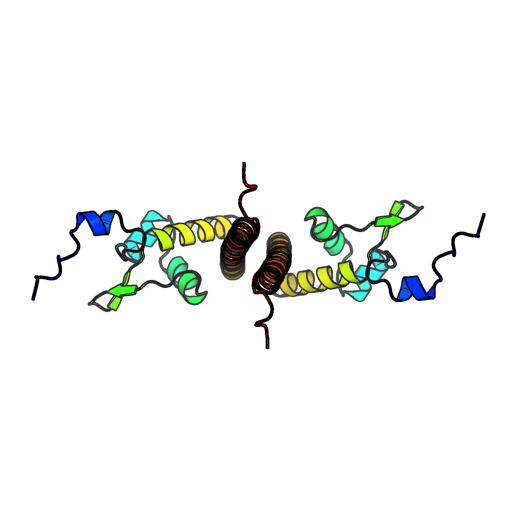 ARG A 1 84 ? 1.887 -4.07 -0.257 1 98.69 84 ARG A C 1
ATOM 635 O O . ARG A 1 84 ? 0.688 -4.047 0.029 1 98.69 84 ARG A O 1
ATOM 642 N N . ILE A 1 85 ? 2.402 -3.387 -1.198 1 98.88 85 ILE A N 1
ATOM 643 C CA . ILE A 1 85 ? 1.59 -2.484 -2.006 1 98.88 85 ILE A CA 1
ATOM 644 C C . ILE A 1 85 ? 0.492 -3.273 -2.717 1 98.88 85 ILE A C 1
ATOM 646 O O . ILE A 1 85 ? -0.684 -2.906 -2.654 1 98.88 85 ILE A O 1
ATOM 650 N N . ILE A 1 86 ? 0.832 -4.316 -3.363 1 98.94 86 ILE A N 1
ATOM 651 C CA . ILE A 1 86 ? -0.125 -5.102 -4.137 1 98.94 86 ILE A CA 1
ATOM 652 C C . ILE A 1 86 ? -1.177 -5.699 -3.203 1 98.94 86 ILE A C 1
ATOM 654 O O . ILE A 1 86 ? -2.369 -5.695 -3.518 1 98.94 86 ILE A O 1
ATOM 658 N N . THR A 1 87 ? -0.772 -6.234 -2.055 1 98.81 87 THR A N 1
ATOM 659 C CA . THR A 1 87 ? -1.705 -6.785 -1.078 1 98.81 87 THR A CA 1
ATOM 660 C C . THR A 1 87 ? -2.703 -5.723 -0.625 1 98.81 87 THR A C 1
ATOM 662 O O . THR A 1 87 ? -3.908 -5.98 -0.573 1 98.81 87 THR A O 1
ATOM 665 N N . LEU A 1 88 ? -2.221 -4.547 -0.345 1 98.88 88 LEU A N 1
ATOM 666 C CA . LEU A 1 88 ? -3.078 -3.453 0.096 1 98.88 88 LEU A CA 1
ATOM 667 C C . LEU A 1 88 ? -4.047 -3.045 -1.008 1 98.88 88 LEU A C 1
ATOM 669 O O . LEU A 1 88 ? -5.227 -2.791 -0.743 1 98.88 88 LEU A O 1
ATOM 673 N N . GLU A 1 89 ? -3.537 -2.932 -2.205 1 98.88 89 GLU A N 1
ATOM 674 C CA . GLU A 1 89 ? -4.398 -2.598 -3.332 1 98.88 89 GLU A CA 1
ATOM 675 C C . GLU A 1 89 ? -5.543 -3.598 -3.467 1 98.88 89 GLU A C 1
ATOM 677 O O . GLU A 1 89 ? -6.699 -3.207 -3.646 1 98.88 89 GLU A O 1
ATOM 682 N N . ASP A 1 90 ? -5.207 -4.828 -3.41 1 98.56 90 ASP A N 1
ATOM 683 C CA . ASP A 1 90 ? -6.215 -5.867 -3.57 1 98.56 90 ASP A CA 1
ATOM 684 C C . ASP A 1 90 ? -7.227 -5.836 -2.426 1 98.56 90 ASP A C 1
ATOM 686 O O . ASP A 1 90 ? -8.43 -5.965 -2.65 1 98.56 90 ASP A O 1
ATOM 690 N N . ARG A 1 91 ? -6.75 -5.664 -1.224 1 98.62 91 ARG A N 1
ATOM 691 C CA . ARG A 1 91 ? -7.645 -5.586 -0.073 1 98.62 91 ARG A CA 1
ATOM 692 C C . ARG A 1 91 ? -8.555 -4.363 -0.166 1 98.62 91 ARG A C 1
ATOM 694 O O . ARG A 1 91 ? -9.734 -4.43 0.192 1 98.62 91 ARG A O 1
ATOM 701 N N . LEU A 1 92 ? -8.016 -3.303 -0.578 1 98.81 92 LEU A N 1
ATOM 702 C CA . LEU A 1 92 ? -8.805 -2.09 -0.73 1 98.81 92 LEU A CA 1
ATOM 703 C C . LEU A 1 92 ? -9.898 -2.283 -1.777 1 98.81 92 LEU A C 1
ATOM 705 O O . LEU A 1 92 ? -11.055 -1.903 -1.557 1 98.81 92 LEU A O 1
ATOM 709 N N . GLU A 1 93 ? -9.516 -2.793 -2.883 1 98.5 93 GLU A N 1
ATOM 710 C CA . GLU A 1 93 ? -10.492 -3.066 -3.934 1 98.5 93 GLU A CA 1
ATOM 711 C C . GLU A 1 93 ? -11.633 -3.934 -3.41 1 98.5 93 GLU A C 1
ATOM 713 O O . GLU A 1 93 ? -12.805 -3.656 -3.682 1 98.5 93 GLU A O 1
ATOM 718 N N . GLU A 1 94 ? -11.281 -4.941 -2.713 1 98 94 GLU A N 1
ATOM 719 C CA . GLU A 1 94 ? -12.289 -5.828 -2.145 1 98 94 GLU A CA 1
ATOM 720 C C . GLU A 1 94 ? -13.188 -5.086 -1.159 1 98 94 GLU A C 1
ATOM 722 O O . GLU A 1 94 ? -14.406 -5.258 -1.172 1 98 94 GLU A O 1
ATOM 727 N N . ALA A 1 95 ? -12.617 -4.32 -0.333 1 98.31 95 ALA A N 1
ATOM 728 C CA . ALA A 1 95 ? -13.383 -3.555 0.649 1 98.31 95 ALA A CA 1
ATOM 729 C C . ALA A 1 95 ? -14.352 -2.604 -0.037 1 98.31 95 ALA A C 1
ATOM 731 O O . ALA A 1 95 ? -15.508 -2.467 0.391 1 98.31 95 ALA A O 1
ATOM 732 N N . LEU A 1 96 ? -13.891 -1.987 -1.045 1 97.94 96 LEU A N 1
ATOM 733 C CA . LEU A 1 96 ? -14.727 -1.034 -1.768 1 97.94 96 LEU A CA 1
ATOM 734 C C . LEU A 1 96 ? -15.867 -1.745 -2.482 1 97.94 96 LEU A C 1
ATOM 736 O O . LEU A 1 96 ? -16.984 -1.229 -2.541 1 97.94 96 LEU A O 1
ATOM 740 N N . ARG A 1 97 ? -15.625 -2.861 -2.99 1 97.06 97 ARG A N 1
ATOM 741 C CA . ARG A 1 97 ? -16.672 -3.664 -3.609 1 97.06 97 ARG A CA 1
ATOM 742 C C . ARG A 1 97 ? -17.75 -4.047 -2.59 1 97.06 97 ARG A C 1
ATOM 744 O O . ARG A 1 97 ? -18.938 -3.988 -2.883 1 97.06 97 ARG A O 1
ATOM 751 N N . GLN A 1 98 ? -17.266 -4.445 -1.493 1 96 98 GLN A N 1
ATOM 752 C CA . GLN A 1 98 ? -18.188 -4.793 -0.428 1 96 98 GLN A CA 1
ATOM 753 C C . GLN A 1 98 ? -19.047 -3.59 -0.03 1 96 98 GLN A C 1
ATOM 755 O O . GLN A 1 98 ? -20.25 -3.725 0.19 1 96 98 GLN A O 1
ATOM 760 N N . ASN A 1 99 ? -18.438 -2.438 0.112 1 95.44 99 ASN A N 1
ATOM 761 C CA . ASN A 1 99 ? -19.156 -1.206 0.419 1 95.44 99 ASN A CA 1
ATOM 762 C C . ASN A 1 99 ? -20.25 -0.926 -0.604 1 95.44 99 ASN A C 1
ATOM 764 O O . ASN A 1 99 ? -21.375 -0.557 -0.238 1 95.44 99 ASN A O 1
ATOM 768 N N . GLU A 1 100 ? -19.906 -1.103 -1.815 1 94.31 100 GLU A N 1
ATOM 769 C CA . GLU A 1 100 ? -20.875 -0.866 -2.893 1 94.31 100 GLU A CA 1
ATOM 770 C C . GLU A 1 100 ? -22.047 -1.832 -2.807 1 94.31 100 GLU A C 1
ATOM 772 O O . GLU A 1 100 ? -23.203 -1.432 -2.982 1 94.31 100 GLU A O 1
ATOM 777 N N . LYS A 1 101 ? -21.734 -3.059 -2.543 1 93.12 101 LYS A N 1
ATOM 778 C CA . LYS A 1 101 ? -22.797 -4.062 -2.408 1 93.12 101 LYS A CA 1
ATOM 779 C C . LYS A 1 101 ? -23.734 -3.727 -1.255 1 93.12 101 LYS A C 1
ATOM 781 O O . LYS A 1 101 ? -24.953 -3.834 -1.39 1 93.12 101 LYS A O 1
ATOM 786 N N . LEU A 1 102 ? -23.219 -3.26 -0.173 1 89.69 102 LEU A N 1
ATOM 787 C CA . LEU A 1 102 ? -24.016 -2.941 1.013 1 89.69 102 LEU A CA 1
ATOM 788 C C . LEU A 1 102 ? -24.875 -1.702 0.779 1 89.69 102 LEU A C 1
ATOM 790 O O . LEU A 1 102 ? -26 -1.622 1.268 1 89.69 102 LEU A O 1
ATOM 794 N N . ARG A 1 103 ? -24.422 -0.828 0.076 1 87.62 103 ARG A N 1
ATOM 795 C CA . ARG A 1 103 ? -25.172 0.382 -0.232 1 87.62 103 ARG A CA 1
ATOM 796 C C . ARG A 1 103 ? -26.328 0.08 -1.177 1 87.62 103 ARG A C 1
ATOM 798 O O . ARG A 1 103 ? -27.422 0.649 -1.039 1 87.62 103 ARG A O 1
ATOM 805 N N . ARG A 1 104 ? -26.109 -0.866 -2.051 1 84.75 104 ARG A N 1
ATOM 806 C CA . ARG A 1 104 ? -27.156 -1.258 -2.99 1 84.75 104 ARG A CA 1
ATOM 807 C C . ARG A 1 104 ? -28.203 -2.129 -2.307 1 84.75 104 ARG A C 1
ATOM 809 O O . ARG A 1 104 ? -29.391 -2.062 -2.643 1 84.75 104 ARG A O 1
ATOM 816 N N . GLY A 1 105 ? -27.75 -2.996 -1.524 1 72.88 105 GLY A N 1
ATOM 817 C CA . GLY A 1 105 ? -28.703 -3.816 -0.796 1 72.88 105 GLY A CA 1
ATOM 818 C C . GLY A 1 105 ? -29.469 -3.043 0.262 1 72.88 105 GLY A C 1
ATOM 819 O O . GLY A 1 105 ? -30.578 -3.426 0.636 1 72.88 105 GLY A O 1
ATOM 820 N N . GLY A 1 106 ? -28.984 -2.104 0.991 1 61.53 106 GLY A N 1
ATOM 821 C CA . GLY A 1 106 ? -29.688 -1.268 1.947 1 61.53 106 GLY A CA 1
ATOM 822 C C . GLY A 1 106 ? -30.609 -0.252 1.29 1 61.53 106 GLY A C 1
ATOM 823 O O . GLY A 1 106 ? -31.375 0.438 1.971 1 61.53 106 GLY A O 1
ATOM 824 N N . HIS A 1 107 ? -30.531 0.201 0.085 1 59.06 107 HIS A N 1
ATOM 825 C CA . HIS A 1 107 ? -31.469 1.071 -0.602 1 59.06 107 HIS A CA 1
ATOM 826 C C . HIS A 1 107 ? -32.531 0.259 -1.355 1 59.06 107 HIS A C 1
ATOM 828 O O . HIS A 1 107 ? -32.188 -0.47 -2.293 1 59.06 107 HIS A O 1
ATOM 834 N N . PRO A 1 108 ? -33.719 -0.033 -0.701 1 53.72 108 PRO A N 1
ATOM 835 C CA . PRO A 1 108 ? -34.812 -0.622 -1.483 1 53.72 108 PRO A CA 1
ATOM 836 C C . PRO A 1 108 ? -35 0.057 -2.838 1 53.72 108 PRO A C 1
ATOM 838 O O . PRO A 1 108 ? -34.688 1.245 -2.984 1 53.72 108 PRO A O 1
ATOM 841 N N . PRO A 1 109 ? -34.969 -0.644 -3.975 1 52 109 PRO A N 1
ATOM 842 C CA . PRO A 1 109 ? -35.312 0.035 -5.223 1 52 109 PRO A CA 1
ATOM 843 C C . PRO A 1 109 ? -36.5 1.001 -5.051 1 52 109 PRO A C 1
ATOM 845 O O . PRO A 1 109 ? -37.344 0.785 -4.199 1 52 109 PRO A O 1
ATOM 848 N N . ASP A 1 110 ? -36.219 2.221 -5.172 1 47.78 110 ASP A N 1
ATOM 849 C CA . ASP A 1 110 ? -37.406 3.062 -5.215 1 47.78 110 ASP A CA 1
ATOM 850 C C . ASP A 1 110 ? -38.531 2.379 -5.984 1 47.78 110 ASP A C 1
ATOM 852 O O . ASP A 1 110 ? -38.312 1.89 -7.098 1 47.78 110 ASP A O 1
ATOM 856 N N . PRO A 1 111 ? -39.5 1.909 -5.223 1 52.53 111 PRO A N 1
ATOM 857 C CA . PRO A 1 111 ? -40.625 1.482 -6.031 1 52.53 111 PRO A CA 1
ATOM 858 C C . PRO A 1 111 ? -40.938 2.453 -7.172 1 52.53 111 PRO A C 1
ATOM 860 O O . PRO A 1 111 ? -40.906 3.67 -6.977 1 52.53 111 PRO A O 1
ATOM 863 N N . SER A 1 112 ? -40.469 2.164 -8.43 1 41.22 112 SER A N 1
ATOM 864 C CA . SER A 1 112 ? -41.312 2.857 -9.383 1 41.22 112 SER A CA 1
ATOM 865 C C . SER A 1 112 ? -42.781 2.568 -9.117 1 41.22 112 SER A C 1
ATOM 867 O O . SER A 1 112 ? -43.156 1.453 -8.727 1 41.22 112 SER A O 1
ATOM 869 N N . MET B 1 1 ? -25.375 41.844 16.156 1 44.62 1 MET B N 1
ATOM 870 C CA . MET B 1 1 ? -24.484 40.844 15.555 1 44.62 1 MET B CA 1
ATOM 871 C C . MET B 1 1 ? -23.547 40.25 16.594 1 44.62 1 MET B C 1
ATOM 873 O O . MET B 1 1 ? -22.781 40.969 17.234 1 44.62 1 MET B O 1
ATOM 877 N N . ALA B 1 2 ? -23.781 39.062 17.141 1 58.91 2 ALA B N 1
ATOM 878 C CA . ALA B 1 2 ? -23.031 38.438 18.219 1 58.91 2 ALA B CA 1
ATOM 879 C C . ALA B 1 2 ? -21.562 38.25 17.828 1 58.91 2 ALA B C 1
ATOM 881 O O . ALA B 1 2 ? -21.266 37.969 16.672 1 58.91 2 ALA B O 1
ATOM 882 N N . PRO B 1 3 ? -20.594 38.688 18.469 1 51.91 3 PRO B N 1
ATOM 883 C CA . PRO B 1 3 ? -19.203 38.531 18.047 1 51.91 3 PRO B CA 1
ATOM 884 C C . PRO B 1 3 ? -18.828 37.094 17.75 1 51.91 3 PRO B C 1
ATOM 886 O O . PRO B 1 3 ? -19.344 36.156 18.391 1 51.91 3 PRO B O 1
ATOM 889 N N . GLU B 1 4 ? -18.625 36.656 16.484 1 55.84 4 GLU B N 1
ATOM 890 C CA . GLU B 1 4 ? -18.047 35.344 16.156 1 55.84 4 GLU B CA 1
ATOM 891 C C . GLU B 1 4 ? -16.922 34.969 17.125 1 55.84 4 GLU B C 1
ATOM 893 O O . GLU B 1 4 ? -15.984 35.75 17.312 1 55.84 4 GLU B O 1
ATOM 898 N N . ALA B 1 5 ? -17.062 34.219 18.094 1 56.34 5 ALA B N 1
ATOM 899 C CA . ALA B 1 5 ? -16.125 33.781 19.125 1 56.34 5 ALA B CA 1
ATOM 900 C C . ALA B 1 5 ? -14.781 33.406 18.5 1 56.34 5 ALA B C 1
ATOM 902 O O . ALA B 1 5 ? -14.719 32.594 17.562 1 56.34 5 ALA B O 1
ATOM 903 N N . ARG B 1 6 ? -13.75 34.25 18.391 1 57.88 6 ARG B N 1
ATOM 904 C CA . ARG B 1 6 ? -12.383 33.875 18.031 1 57.88 6 ARG B CA 1
ATOM 905 C C . ARG B 1 6 ? -11.992 32.531 18.609 1 57.88 6 ARG B C 1
ATOM 907 O O . ARG B 1 6 ? -12.172 32.281 19.797 1 57.88 6 ARG B O 1
ATOM 914 N N . PRO B 1 7 ? -11.977 31.438 17.734 1 59 7 PRO B N 1
ATOM 915 C CA . PRO B 1 7 ? -11.562 30.203 18.406 1 59 7 PRO B CA 1
ATOM 916 C C . PRO B 1 7 ? -10.43 30.438 19.406 1 59 7 PRO B C 1
ATOM 918 O O . PRO B 1 7 ? -9.477 31.172 19.109 1 59 7 PRO B O 1
ATOM 921 N N . ASN B 1 8 ? -10.617 30.156 20.656 1 63.22 8 ASN B N 1
ATOM 922 C CA . ASN B 1 8 ? -9.672 30.312 21.75 1 63.22 8 ASN B CA 1
ATOM 923 C C . ASN B 1 8 ? -8.406 29.5 21.531 1 63.22 8 ASN B C 1
ATOM 925 O O . ASN B 1 8 ? -8.43 28.5 20.812 1 63.22 8 ASN B O 1
ATOM 929 N N . ALA B 1 9 ? -7.227 30.094 21.75 1 68.81 9 ALA B N 1
ATOM 930 C CA . ALA B 1 9 ? -5.91 29.469 21.672 1 68.81 9 ALA B CA 1
ATOM 931 C C . ALA B 1 9 ? -5.961 28.016 22.156 1 68.81 9 ALA B C 1
ATOM 933 O O . ALA B 1 9 ? -5.309 27.141 21.594 1 68.81 9 ALA B O 1
ATOM 934 N N . ALA B 1 10 ? -6.727 27.781 23.141 1 71.62 10 ALA B N 1
ATOM 935 C CA . ALA B 1 10 ? -6.809 26.438 23.719 1 71.62 10 ALA B CA 1
ATOM 936 C C . ALA B 1 10 ? -7.453 25.453 22.734 1 71.62 10 ALA B C 1
ATOM 938 O O . ALA B 1 10 ? -7.074 24.281 22.688 1 71.62 10 ALA B O 1
ATOM 939 N N . ASP B 1 11 ? -8.359 25.953 22 1 74.12 11 ASP B N 1
ATOM 940 C CA . ASP B 1 11 ? -9.047 25.109 21.031 1 74.12 11 ASP B CA 1
ATOM 941 C C . ASP B 1 11 ? -8.102 24.672 19.906 1 74.12 11 ASP B C 1
ATOM 943 O O . ASP B 1 11 ? -8.156 23.516 19.453 1 74.12 11 ASP B O 1
ATOM 947 N N . ASN B 1 12 ? -7.281 25.625 19.547 1 75.56 12 ASN B N 1
ATOM 948 C CA . ASN B 1 12 ? -6.32 25.328 18.5 1 75.56 12 ASN B CA 1
ATOM 949 C C . ASN B 1 12 ? -5.305 24.281 18.938 1 75.56 12 ASN B C 1
ATOM 951 O O . ASN B 1 12 ? -4.844 23.469 18.125 1 75.56 12 ASN B O 1
ATOM 955 N N . LEU B 1 13 ? -5.059 24.312 20.25 1 77.88 13 LEU B N 1
ATOM 956 C CA . LEU B 1 13 ? -4.066 23.375 20.781 1 77.88 13 LEU B CA 1
ATOM 957 C C . LEU B 1 13 ? -4.57 21.938 20.703 1 77.88 13 LEU B C 1
ATOM 959 O O . LEU B 1 13 ? -3.785 21.016 20.516 1 77.88 13 LEU B O 1
ATOM 963 N N . ASP B 1 14 ? -5.812 21.859 20.766 1 86.38 14 ASP B N 1
ATOM 964 C CA . ASP B 1 14 ? -6.375 20.516 20.781 1 86.38 14 ASP B CA 1
ATOM 965 C C . ASP B 1 14 ? -6.797 20.094 19.391 1 86.38 14 ASP B C 1
ATOM 967 O O . ASP B 1 14 ? -7.215 18.938 19.188 1 86.38 14 ASP B O 1
ATOM 971 N N . ASP B 1 15 ? -6.586 21.031 18.5 1 92.19 15 ASP B N 1
ATOM 972 C CA . ASP B 1 15 ? -6.953 20.734 17.125 1 92.19 15 ASP B CA 1
ATOM 973 C C . ASP B 1 15 ? -5.801 20.062 16.375 1 92.19 15 ASP B C 1
ATOM 975 O O . ASP B 1 15 ? -4.832 20.734 16 1 92.19 15 ASP B O 1
ATOM 979 N N . ASP B 1 16 ? -5.973 18.812 16.047 1 94.94 16 ASP B N 1
ATOM 980 C CA . ASP B 1 16 ? -4.922 18.031 15.391 1 94.94 16 ASP B CA 1
ATOM 981 C C . ASP B 1 16 ? -4.672 18.531 13.969 1 94.94 16 ASP B C 1
ATOM 983 O O . ASP B 1 16 ? -3.637 18.219 13.375 1 94.94 16 ASP B O 1
ATOM 987 N N . ASP B 1 17 ? -5.547 19.281 13.492 1 95.56 17 ASP B N 1
ATOM 988 C CA . ASP B 1 17 ? -5.441 19.719 12.102 1 95.56 17 ASP B CA 1
ATOM 989 C C . ASP B 1 17 ? -4.906 21.141 12.008 1 95.56 17 ASP B C 1
ATOM 991 O O . ASP B 1 17 ? -4.703 21.672 10.906 1 95.56 17 ASP B O 1
ATOM 995 N N . TYR B 1 18 ? -4.695 21.781 13.156 1 94.31 18 TYR B N 1
ATOM 996 C CA . TYR B 1 18 ? -4.203 23.141 13.156 1 94.31 18 TYR B CA 1
ATOM 997 C C . TYR B 1 18 ? -2.789 23.219 12.594 1 94.31 18 TYR B C 1
ATOM 999 O O . TYR B 1 18 ? -1.907 22.469 13.016 1 94.31 18 TYR B O 1
ATOM 1007 N N . PRO B 1 19 ? -2.549 24.062 11.578 1 95 19 PRO B N 1
ATOM 1008 C CA . PRO B 1 19 ? -1.22 24.188 10.977 1 95 19 PRO B CA 1
ATOM 1009 C C . PRO B 1 19 ? -0.245 24.969 11.867 1 95 19 PRO B C 1
ATOM 1011 O O . PRO B 1 19 ? 0.113 26.109 11.547 1 95 19 PRO B O 1
ATOM 1014 N N . ALA B 1 20 ? 0.354 24.312 12.773 1 94.38 20 ALA B N 1
ATOM 1015 C CA . ALA B 1 20 ? 1.082 24.984 13.844 1 94.38 20 ALA B CA 1
ATOM 1016 C C . ALA B 1 20 ? 2.59 24.875 13.633 1 94.38 20 ALA B C 1
ATOM 1018 O O . ALA B 1 20 ? 3.357 25.672 14.195 1 94.38 20 ALA B O 1
ATOM 1019 N N . TYR B 1 21 ? 2.984 23.984 12.828 1 96.94 21 TYR B N 1
ATOM 1020 C CA . TYR B 1 21 ? 4.41 23.656 12.82 1 96.94 21 TYR B CA 1
ATOM 1021 C C . TYR B 1 21 ? 5.066 24.125 11.523 1 96.94 21 TYR B C 1
ATOM 1023 O O . TYR B 1 21 ? 4.574 23.828 10.43 1 96.94 21 TYR B O 1
ATOM 1031 N N . THR B 1 22 ? 6.184 24.859 11.719 1 97.5 22 THR B N 1
ATOM 1032 C CA . THR B 1 22 ? 6.984 25.25 10.562 1 97.5 22 THR B CA 1
ATOM 1033 C C . THR B 1 22 ? 7.766 24.062 10.016 1 97.5 22 THR B C 1
ATOM 1035 O O . THR B 1 22 ? 7.898 23.031 10.68 1 97.5 22 THR B O 1
ATOM 1038 N N . MET B 1 23 ? 8.336 24.297 8.773 1 97.5 23 MET B N 1
ATOM 1039 C CA . MET B 1 23 ? 9.141 23.266 8.148 1 97.5 23 MET B CA 1
ATOM 1040 C C . MET B 1 23 ? 10.336 22.891 9.023 1 97.5 23 MET B C 1
ATOM 1042 O O . MET B 1 23 ? 10.609 21.703 9.242 1 97.5 23 MET B O 1
ATOM 1046 N N . GLY B 1 24 ? 11.07 23.938 9.477 1 97.69 24 GLY B N 1
ATOM 1047 C CA . GLY B 1 24 ? 12.227 23.703 10.32 1 97.69 24 GLY B CA 1
ATOM 1048 C 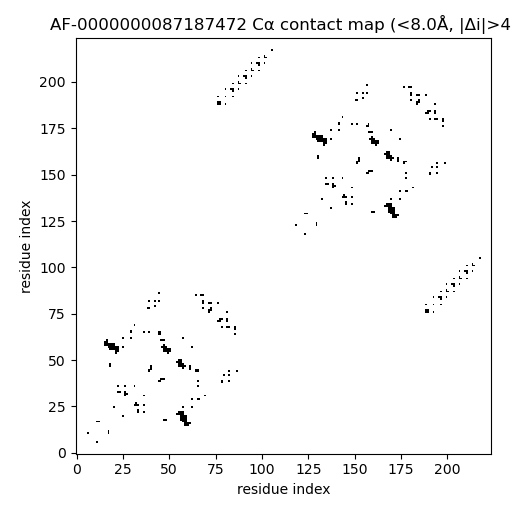C . GLY B 1 24 ? 11.883 22.953 11.594 1 97.69 24 GLY B C 1
ATOM 1049 O O . GLY B 1 24 ? 12.562 21.984 11.953 1 97.69 24 GLY B O 1
ATOM 1050 N N . ARG B 1 25 ? 10.875 23.375 12.219 1 97.75 25 ARG B N 1
ATOM 1051 C CA . ARG B 1 25 ? 10.461 22.75 13.461 1 97.75 25 ARG B CA 1
ATOM 1052 C C . ARG B 1 25 ? 10 21.312 13.219 1 97.75 25 ARG B C 1
ATOM 1054 O O . ARG B 1 25 ? 10.336 20.406 13.992 1 97.75 25 ARG B O 1
ATOM 1061 N N . ALA B 1 26 ? 9.203 21.125 12.203 1 98.25 26 ALA B N 1
ATOM 1062 C CA . ALA B 1 26 ? 8.742 19.781 11.828 1 98.25 26 ALA B CA 1
ATOM 1063 C C . ALA B 1 26 ? 9.914 18.844 11.586 1 98.25 26 ALA B C 1
ATOM 1065 O O . ALA B 1 26 ? 9.93 17.719 12.086 1 98.25 26 ALA B O 1
ATOM 1066 N N . ALA B 1 27 ? 10.875 19.281 10.828 1 98.5 27 ALA B N 1
ATOM 1067 C CA . ALA B 1 27 ? 12.055 18.484 10.523 1 98.5 27 ALA B CA 1
ATOM 1068 C C . ALA B 1 27 ? 12.797 18.094 11.797 1 98.5 27 ALA B C 1
ATOM 1070 O O . ALA B 1 27 ? 13.188 16.938 11.977 1 98.5 27 ALA B O 1
ATOM 1071 N N . GLU B 1 28 ? 12.93 19.031 12.641 1 98.31 28 GLU B N 1
ATOM 1072 C CA . GLU B 1 28 ? 13.609 18.812 13.914 1 98.31 28 GLU B CA 1
ATOM 1073 C C . GLU B 1 28 ? 12.867 17.781 14.758 1 98.31 28 GLU B C 1
ATOM 1075 O O . GLU B 1 28 ? 13.469 16.828 15.258 1 98.31 28 GLU B O 1
ATOM 1080 N N . MET B 1 29 ? 11.609 17.953 14.875 1 97.5 29 MET B N 1
ATOM 1081 C CA . MET B 1 29 ? 10.766 17.094 15.688 1 97.5 29 MET B CA 1
ATOM 1082 C C . MET B 1 29 ? 10.82 15.648 15.188 1 97.5 29 MET B C 1
ATOM 1084 O O . MET B 1 29 ? 10.773 14.703 15.984 1 97.5 29 MET B O 1
ATOM 1088 N N . LEU B 1 30 ? 10.93 15.492 13.891 1 98 30 LEU B N 1
ATOM 1089 C CA . LEU B 1 30 ? 10.859 14.172 13.273 1 98 30 LEU B CA 1
ATOM 1090 C C . LEU B 1 30 ? 12.258 13.594 13.062 1 98 30 LEU B C 1
ATOM 1092 O O . LEU B 1 30 ? 12.406 12.445 12.656 1 98 30 LEU B O 1
ATOM 1096 N N . GLY B 1 31 ? 13.227 14.336 13.398 1 97.94 31 GLY B N 1
ATOM 1097 C CA . GLY B 1 31 ? 14.578 13.875 13.133 1 97.94 31 GLY B CA 1
ATOM 1098 C C . GLY B 1 31 ? 14.852 13.617 11.664 1 97.94 31 GLY B C 1
ATOM 1099 O O . GLY B 1 31 ? 15.398 12.578 11.297 1 97.94 31 GLY B O 1
ATOM 1100 N N . THR B 1 32 ? 14.375 14.5 10.859 1 98 32 THR B N 1
ATOM 1101 C CA . THR B 1 32 ? 14.555 14.367 9.414 1 98 32 THR B CA 1
ATOM 1102 C C . THR B 1 32 ? 14.961 15.703 8.797 1 98 32 THR B C 1
ATOM 1104 O O . THR B 1 32 ? 15.406 16.609 9.5 1 98 32 THR B O 1
ATOM 1107 N N . THR B 1 33 ? 14.953 15.82 7.445 1 97.88 33 THR B N 1
ATOM 1108 C CA . THR B 1 33 ? 15.359 17.047 6.754 1 97.88 33 THR B CA 1
ATOM 1109 C C . THR B 1 33 ? 14.148 17.734 6.133 1 97.88 33 THR B C 1
ATOM 1111 O O . THR B 1 33 ? 13.133 17.094 5.859 1 97.88 33 THR B O 1
ATOM 1114 N N . PRO B 1 34 ? 14.273 19.047 5.945 1 97.94 34 PRO B N 1
ATOM 1115 C CA . PRO B 1 34 ? 13.234 19.734 5.188 1 97.94 34 PRO B CA 1
ATOM 1116 C C . PRO B 1 34 ? 12.977 19.109 3.82 1 97.94 34 PRO B C 1
ATOM 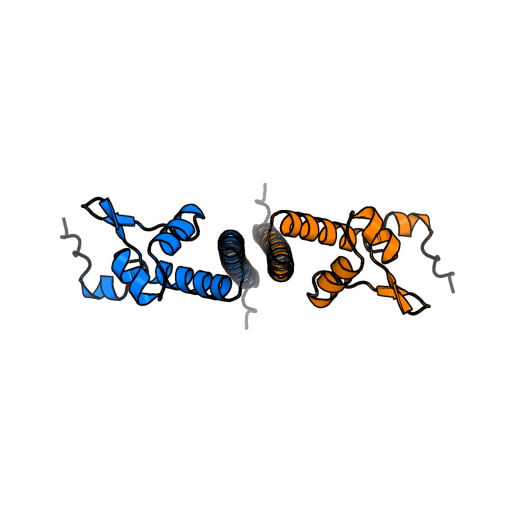1118 O O . PRO B 1 34 ? 11.836 19.094 3.352 1 97.94 34 PRO B O 1
ATOM 1121 N N . ALA B 1 35 ? 14.016 18.656 3.225 1 98.06 35 ALA B N 1
ATOM 1122 C CA . ALA B 1 35 ? 13.891 18.016 1.914 1 98.06 35 ALA B CA 1
ATOM 1123 C C . ALA B 1 35 ? 12.961 16.812 1.98 1 98.06 35 ALA B C 1
ATOM 1125 O O . ALA B 1 35 ? 12.18 16.562 1.059 1 98.06 35 ALA B O 1
ATOM 1126 N N . PHE B 1 36 ? 13.109 16.094 3.045 1 98.62 36 PHE B N 1
ATOM 1127 C CA . PHE B 1 36 ? 12.234 14.945 3.252 1 98.62 36 PHE B CA 1
ATOM 1128 C C . PHE B 1 36 ? 10.773 15.375 3.307 1 98.62 36 PHE B C 1
ATOM 1130 O O . PHE B 1 36 ? 9.922 14.789 2.635 1 98.62 36 PHE B O 1
ATOM 1137 N N . LEU B 1 37 ? 10.438 16.391 4.062 1 98.5 37 LEU B N 1
ATOM 1138 C CA . LEU B 1 37 ? 9.078 16.906 4.188 1 98.5 37 LEU B CA 1
ATOM 1139 C C . LEU B 1 37 ? 8.562 17.422 2.848 1 98.5 37 LEU B C 1
ATOM 1141 O O . LEU B 1 37 ? 7.398 17.219 2.508 1 98.5 37 LEU B O 1
ATOM 1145 N N . ARG B 1 38 ? 9.414 18.078 2.074 1 97.81 38 ARG B N 1
ATOM 1146 C CA . ARG B 1 38 ? 9.031 18.547 0.742 1 97.81 38 ARG B CA 1
ATOM 1147 C C . ARG B 1 38 ? 8.695 17.359 -0.168 1 97.81 38 ARG B C 1
ATOM 1149 O O . ARG B 1 38 ? 7.719 17.406 -0.923 1 97.81 38 ARG B O 1
ATOM 1156 N N . ALA B 1 39 ? 9.484 16.312 -0.075 1 98.31 39 ALA B N 1
ATOM 1157 C CA . ALA B 1 39 ? 9.25 15.125 -0.892 1 98.31 39 ALA B CA 1
ATOM 1158 C C . ALA B 1 39 ? 7.895 14.492 -0.57 1 98.31 39 ALA B C 1
ATOM 1160 O O . ALA B 1 39 ? 7.188 14.039 -1.47 1 98.31 39 ALA B O 1
ATOM 1161 N N . LEU B 1 40 ? 7.551 14.445 0.671 1 98.56 40 LEU B N 1
ATOM 1162 C CA . LEU B 1 40 ? 6.254 13.906 1.069 1 98.56 40 LEU B CA 1
ATOM 1163 C C . LEU B 1 40 ? 5.117 14.734 0.479 1 98.56 40 LEU B C 1
ATOM 1165 O O . LEU B 1 40 ? 4.078 14.195 0.099 1 98.56 40 LEU B O 1
ATOM 1169 N N . GLY B 1 41 ? 5.309 16.062 0.542 1 97.62 41 GLY B N 1
ATOM 1170 C CA . GLY B 1 41 ? 4.332 16.953 -0.066 1 97.62 41 GLY B CA 1
ATOM 1171 C C . GLY B 1 41 ? 4.188 16.75 -1.562 1 97.62 41 GLY B C 1
ATOM 1172 O O . GLY B 1 41 ? 3.072 16.75 -2.088 1 97.62 41 GLY B O 1
ATOM 1173 N N . GLU B 1 42 ? 5.289 16.578 -2.264 1 97 42 GLU B N 1
ATOM 1174 C CA . GLU B 1 42 ? 5.293 16.344 -3.703 1 97 42 GLU B CA 1
ATOM 1175 C C . GLU B 1 42 ? 4.574 15.031 -4.039 1 97 42 GLU B C 1
ATOM 1177 O O . GLU B 1 42 ? 3.893 14.938 -5.062 1 97 42 GLU B O 1
ATOM 1182 N N . ALA B 1 43 ? 4.773 14.109 -3.16 1 97.12 43 ALA B N 1
ATOM 1183 C CA . ALA B 1 43 ? 4.102 12.82 -3.334 1 97.12 43 ALA B CA 1
ATOM 1184 C C . ALA B 1 43 ? 2.652 12.891 -2.861 1 97.12 43 ALA B C 1
ATOM 1186 O O . ALA B 1 43 ? 1.931 11.891 -2.906 1 97.12 43 ALA B O 1
ATOM 1187 N N . ARG B 1 44 ? 2.258 13.977 -2.359 1 96.94 44 ARG B N 1
ATOM 1188 C CA . ARG B 1 44 ? 0.885 14.281 -1.972 1 96.94 44 ARG B CA 1
ATOM 1189 C C . ARG B 1 44 ? 0.471 13.477 -0.745 1 96.94 44 ARG B C 1
ATOM 1191 O O . ARG B 1 44 ? -0.71 13.172 -0.567 1 96.94 44 ARG B O 1
ATOM 1198 N N . LEU B 1 45 ? 1.432 13.016 -0.012 1 98.5 45 LEU B N 1
ATOM 1199 C CA . LEU B 1 45 ? 1.11 12.336 1.24 1 98.5 45 LEU B CA 1
ATOM 1200 C C . LEU B 1 45 ? 0.655 13.336 2.297 1 98.5 45 LEU B C 1
ATOM 1202 O O . LEU B 1 45 ? -0.224 13.031 3.107 1 98.5 45 LEU B O 1
ATOM 1206 N N . ILE B 1 46 ? 1.31 14.5 2.371 1 98 46 ILE B N 1
ATOM 1207 C CA . ILE B 1 46 ? 0.906 15.609 3.23 1 98 46 ILE B CA 1
ATOM 1208 C C . ILE B 1 46 ? 0.747 16.875 2.395 1 98 46 ILE B C 1
ATOM 1210 O O . ILE B 1 46 ? 1.414 17.047 1.371 1 98 46 ILE B O 1
ATOM 1214 N N . ALA B 1 47 ? -0.228 17.672 2.91 1 96.56 47 ALA B N 1
ATOM 1215 C CA . ALA B 1 47 ? -0.525 18.906 2.213 1 96.56 47 ALA B CA 1
ATOM 1216 C C . ALA B 1 47 ? -0.542 20.094 3.18 1 96.56 47 ALA B C 1
ATOM 1218 O O . ALA B 1 47 ? -1.608 20.516 3.631 1 96.56 47 ALA B O 1
ATOM 1219 N N . PRO B 1 48 ? 0.587 20.625 3.439 1 95.06 48 PRO B N 1
ATOM 1220 C CA . PRO B 1 48 ? 0.64 21.75 4.383 1 95.06 48 PRO B CA 1
ATOM 1221 C C . PRO B 1 48 ? -0.035 23 3.844 1 95.06 48 PRO B C 1
ATOM 1223 O O . PRO B 1 48 ? -0.053 23.234 2.629 1 95.06 48 PRO B O 1
ATOM 1226 N N . LEU B 1 49 ? -0.652 23.703 4.758 1 93.31 49 LEU B N 1
ATOM 1227 C CA . LEU B 1 49 ? -1.187 25.016 4.418 1 93.31 49 LEU B CA 1
ATOM 1228 C C . LEU B 1 49 ? -0.084 26.078 4.434 1 93.31 49 LEU B C 1
ATOM 1230 O O . LEU B 1 49 ? 0.969 25.875 5.039 1 93.31 49 LEU B O 1
ATOM 1234 N N . ARG B 1 50 ? -0.36 27.125 3.734 1 94.19 50 ARG B N 1
ATOM 1235 C CA . ARG B 1 50 ? 0.613 28.219 3.736 1 94.19 50 ARG B CA 1
ATOM 1236 C C . ARG B 1 50 ? 0.211 29.312 4.719 1 94.19 50 ARG B C 1
ATOM 1238 O O . ARG B 1 50 ? -0.975 29.609 4.875 1 94.19 50 ARG B O 1
ATOM 1245 N N . SER B 1 51 ? 1.255 29.859 5.414 1 92.75 51 SER B N 1
ATOM 1246 C CA . SER B 1 51 ? 1.033 31 6.301 1 92.75 51 SER B CA 1
ATOM 1247 C C . SER B 1 51 ? 0.81 32.281 5.508 1 92.75 51 SER B C 1
ATOM 1249 O O . SER B 1 51 ? 0.875 32.281 4.277 1 92.75 51 SER B O 1
ATOM 1251 N N . GLY B 1 52 ? 0.41 33.406 6.336 1 91.38 52 GLY B N 1
ATOM 1252 C CA . GLY B 1 52 ? 0.316 34.719 5.699 1 91.38 52 GLY B CA 1
ATOM 1253 C C . GLY B 1 52 ? 1.58 35.094 4.961 1 91.38 52 GLY B C 1
ATOM 1254 O O . GLY B 1 52 ? 1.521 35.812 3.955 1 91.38 52 GLY B O 1
ATOM 1255 N N . GLY B 1 53 ? 2.74 34.625 5.383 1 93.38 53 GLY B N 1
ATOM 1256 C CA . GLY B 1 53 ? 4.027 34.906 4.77 1 93.38 53 GLY B CA 1
ATOM 1257 C C . GLY B 1 53 ? 4.391 33.938 3.664 1 93.38 53 GLY B C 1
ATOM 1258 O O . GLY B 1 53 ? 5.484 34 3.098 1 93.38 53 GLY B O 1
ATOM 1259 N N . GLY B 1 54 ? 3.582 33 3.41 1 93.56 54 GLY B N 1
ATOM 1260 C CA . GLY B 1 54 ? 3.777 32.062 2.297 1 93.56 54 GLY B CA 1
ATOM 1261 C C . GLY B 1 54 ? 4.566 30.828 2.674 1 93.56 54 GLY B C 1
ATOM 1262 O O . GLY B 1 54 ? 4.953 30.047 1.804 1 93.56 54 GLY B O 1
ATOM 1263 N N . HIS B 1 55 ? 4.824 30.703 3.939 1 94.56 55 HIS B N 1
ATOM 1264 C CA . HIS B 1 55 ? 5.617 29.562 4.391 1 94.56 55 HIS B CA 1
ATOM 1265 C C . HIS B 1 55 ? 4.73 28.375 4.715 1 94.56 55 HIS B C 1
ATOM 1267 O O . HIS B 1 55 ? 3.646 28.531 5.277 1 94.56 55 HIS B O 1
ATOM 1273 N N . ARG B 1 56 ? 5.195 27.172 4.371 1 96.25 56 ARG B N 1
ATOM 1274 C CA . ARG B 1 56 ? 4.465 25.953 4.695 1 96.25 56 ARG B CA 1
ATOM 1275 C C . ARG B 1 56 ? 4.277 25.812 6.203 1 96.25 56 ARG B C 1
ATOM 1277 O O . ARG B 1 56 ? 5.199 26.078 6.977 1 96.25 56 ARG B O 1
ATOM 1284 N N . ARG B 1 57 ? 3.027 25.5 6.586 1 97.25 57 ARG B N 1
ATOM 1285 C CA . ARG B 1 57 ? 2.695 25.172 7.969 1 97.25 57 ARG B CA 1
ATOM 1286 C C . ARG B 1 57 ? 2.051 23.797 8.062 1 97.25 57 ARG B C 1
ATOM 1288 O O . ARG B 1 57 ? 1.108 23.484 7.324 1 97.25 57 ARG B O 1
ATOM 1295 N N . TYR B 1 58 ? 2.59 22.938 8.984 1 97.94 58 TYR B N 1
ATOM 1296 C CA . TYR B 1 58 ? 2.137 21.547 9.125 1 97.94 58 TYR B CA 1
ATOM 1297 C C . TYR B 1 58 ? 1.258 21.391 10.359 1 97.94 58 TYR B C 1
ATOM 1299 O O . TYR B 1 58 ? 1.452 22.078 11.359 1 97.94 58 TYR B O 1
ATOM 1307 N N . SER B 1 59 ? 0.359 20.484 10.266 1 97.5 59 SER B N 1
ATOM 1308 C CA . SER B 1 59 ? -0.468 20.125 11.406 1 97.5 5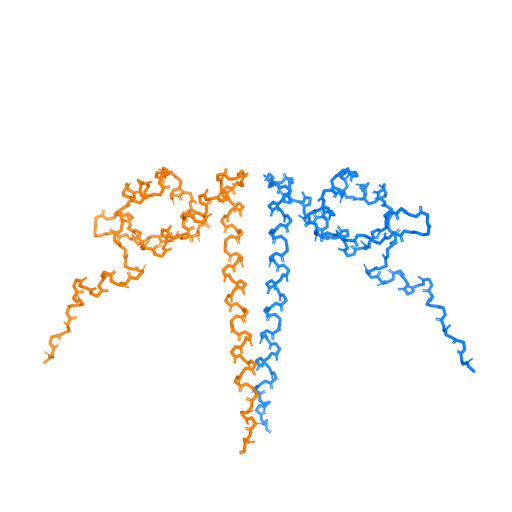9 SER B CA 1
ATOM 1309 C C . SER B 1 59 ? 0.112 18.922 12.148 1 97.5 59 SER B C 1
ATOM 1311 O O . SER B 1 59 ? 0.986 18.219 11.625 1 97.5 59 SER B O 1
ATOM 1313 N N . ARG B 1 60 ? -0.37 18.719 13.375 1 96.69 60 ARG B N 1
ATOM 1314 C CA . ARG B 1 60 ? 0.024 17.531 14.141 1 96.69 60 ARG B CA 1
ATOM 1315 C C . ARG B 1 60 ? -0.328 16.25 13.383 1 96.69 60 ARG B C 1
ATOM 1317 O O . ARG B 1 60 ? 0.451 15.297 13.375 1 96.69 60 ARG B O 1
ATOM 1324 N N . ARG B 1 61 ? -1.44 16.219 12.773 1 97.31 61 ARG B N 1
ATOM 1325 C CA . ARG B 1 61 ? -1.872 15.07 11.992 1 97.31 61 ARG B CA 1
ATOM 1326 C C . ARG B 1 61 ? -0.904 14.781 10.852 1 97.31 61 ARG B C 1
ATOM 1328 O O . ARG B 1 61 ? -0.524 13.633 10.625 1 97.31 61 ARG B O 1
ATOM 1335 N N . GLN B 1 62 ? -0.567 15.781 10.203 1 98.06 62 GLN B N 1
ATOM 1336 C CA . GLN B 1 62 ? 0.369 15.617 9.102 1 98.06 62 GLN B CA 1
ATOM 1337 C C . GLN B 1 62 ? 1.731 15.141 9.594 1 98.06 62 GLN B C 1
ATOM 1339 O O . GLN B 1 62 ? 2.391 14.336 8.938 1 98.06 62 GLN B O 1
ATOM 1344 N N . LEU B 1 63 ? 2.121 15.656 10.727 1 98.19 63 LEU B N 1
ATOM 1345 C CA . LEU B 1 63 ? 3.404 15.227 11.273 1 98.19 63 LEU B CA 1
ATOM 1346 C C . LEU B 1 63 ? 3.359 13.758 11.68 1 98.19 63 LEU B C 1
ATOM 1348 O O . LEU B 1 63 ? 4.359 13.047 11.562 1 98.19 63 LEU B O 1
ATOM 1352 N N . ARG B 1 64 ? 2.285 13.312 12.148 1 98.25 64 ARG B N 1
ATOM 1353 C CA . ARG B 1 64 ? 2.133 11.898 12.477 1 98.25 64 ARG B CA 1
ATOM 1354 C C . ARG B 1 64 ? 2.254 11.031 11.227 1 98.25 64 ARG B C 1
ATOM 1356 O O . ARG B 1 64 ? 2.906 9.992 11.25 1 98.25 64 ARG B O 1
ATOM 1363 N N . VAL B 1 65 ? 1.668 11.43 10.172 1 98.69 65 VAL B N 1
ATOM 1364 C CA . VAL B 1 65 ? 1.761 10.734 8.891 1 98.69 65 VAL B CA 1
ATOM 1365 C C . VAL B 1 65 ? 3.205 10.75 8.398 1 98.69 65 VAL B C 1
ATOM 1367 O O . VAL B 1 65 ? 3.723 9.734 7.934 1 98.69 65 VAL B O 1
ATOM 1370 N N . ALA B 1 66 ? 3.807 11.883 8.523 1 98.81 66 ALA B N 1
ATOM 1371 C CA . ALA B 1 66 ? 5.203 12.008 8.109 1 98.81 66 ALA B CA 1
ATOM 1372 C C . ALA B 1 66 ? 6.098 11.07 8.914 1 98.81 66 ALA B C 1
ATOM 1374 O O . ALA B 1 66 ? 7.059 10.516 8.375 1 98.81 66 ALA B O 1
ATOM 1375 N N . ALA B 1 67 ? 5.777 10.906 10.172 1 98.81 67 ALA B N 1
ATOM 1376 C CA . ALA B 1 67 ? 6.547 10 11.016 1 98.81 67 ALA B CA 1
ATOM 1377 C C . ALA B 1 67 ? 6.434 8.562 10.516 1 98.81 67 ALA B C 1
ATOM 1379 O O . ALA B 1 67 ? 7.418 7.82 10.516 1 98.81 67 ALA B O 1
ATOM 1380 N N . ARG B 1 68 ? 5.285 8.188 10.078 1 98.81 68 ARG B N 1
ATOM 1381 C CA . ARG B 1 68 ? 5.098 6.863 9.5 1 98.81 68 ARG B CA 1
ATOM 1382 C C . ARG B 1 68 ? 5.961 6.68 8.25 1 98.81 68 ARG B C 1
ATOM 1384 O O . ARG B 1 68 ? 6.582 5.633 8.07 1 98.81 68 ARG B O 1
ATOM 1391 N N . ALA B 1 69 ? 5.918 7.684 7.445 1 98.88 69 ALA B N 1
ATOM 1392 C CA . ALA B 1 69 ? 6.723 7.629 6.227 1 98.88 69 ALA B CA 1
ATOM 1393 C C . ALA B 1 69 ? 8.203 7.504 6.555 1 98.88 69 ALA B C 1
ATOM 1395 O O . ALA B 1 69 ? 8.922 6.711 5.938 1 98.88 69 ALA B O 1
ATOM 1396 N N . ARG B 1 70 ? 8.641 8.289 7.523 1 98.56 70 ARG B N 1
ATOM 1397 C CA . ARG B 1 70 ? 10.039 8.25 7.93 1 98.56 70 ARG B CA 1
ATOM 1398 C C . ARG B 1 70 ? 10.438 6.852 8.391 1 98.56 70 ARG B C 1
ATOM 1400 O O . ARG B 1 70 ? 11.523 6.367 8.055 1 98.56 70 ARG B O 1
ATOM 1407 N N . GLU B 1 71 ? 9.609 6.219 9.109 1 98.38 71 GLU B N 1
ATOM 1408 C CA . GLU B 1 71 ? 9.891 4.871 9.594 1 98.38 71 GLU B CA 1
ATOM 1409 C C . GLU B 1 71 ? 10.086 3.898 8.43 1 98.38 71 GLU B C 1
ATOM 1411 O O . GLU B 1 71 ? 11.039 3.113 8.43 1 98.38 71 GLU B O 1
ATOM 1416 N N . LEU B 1 72 ? 9.266 3.916 7.441 1 98.38 72 LEU B N 1
ATOM 1417 C CA . LEU B 1 72 ? 9.375 3.043 6.277 1 98.38 72 LEU B CA 1
ATOM 1418 C C . LEU B 1 72 ? 10.648 3.336 5.496 1 98.38 72 LEU B C 1
ATOM 1420 O O . LEU B 1 72 ? 11.344 2.414 5.066 1 98.38 72 LEU B O 1
ATOM 1424 N N . VAL B 1 73 ? 10.914 4.605 5.387 1 98.12 73 VAL B N 1
ATOM 1425 C CA . VAL B 1 73 ? 12.102 5.004 4.641 1 98.12 73 VAL B CA 1
ATOM 1426 C C . VAL B 1 73 ? 13.352 4.547 5.387 1 98.12 73 VAL B C 1
ATOM 1428 O O . VAL B 1 73 ? 14.297 4.043 4.773 1 98.12 73 VAL B O 1
ATOM 1431 N N . ASP B 1 74 ? 13.297 4.703 6.68 1 97.5 74 ASP B N 1
ATOM 1432 C CA . ASP B 1 74 ? 14.422 4.27 7.492 1 97.5 74 ASP B CA 1
ATOM 1433 C C . ASP B 1 74 ? 14.648 2.762 7.371 1 97.5 74 ASP B C 1
ATOM 1435 O O . ASP B 1 74 ? 15.758 2.273 7.578 1 97.5 74 ASP B O 1
ATOM 1439 N N . GLN B 1 75 ? 13.656 2.07 6.996 1 96.88 75 GLN B N 1
ATOM 1440 C CA . GLN B 1 75 ? 13.742 0.622 6.852 1 96.88 75 GLN B CA 1
ATOM 1441 C C . GLN B 1 75 ? 14.086 0.229 5.418 1 96.88 75 GLN B C 1
ATOM 1443 O O . GLN B 1 75 ? 14.062 -0.953 5.07 1 96.88 75 GLN B O 1
ATOM 1448 N N . GLY B 1 76 ? 14.312 1.178 4.598 1 96.5 76 GLY B N 1
ATOM 1449 C CA . GLY B 1 76 ? 14.82 0.888 3.268 1 96.5 76 GLY B CA 1
ATOM 1450 C C . GLY B 1 76 ? 13.766 1.024 2.186 1 96.5 76 GLY B C 1
ATOM 1451 O O . GLY B 1 76 ? 14.016 0.701 1.022 1 96.5 76 GLY B O 1
ATOM 1452 N N . THR B 1 77 ? 12.672 1.485 2.512 1 97.81 77 THR B N 1
ATOM 1453 C CA . THR B 1 77 ? 11.617 1.706 1.53 1 97.81 77 THR B CA 1
ATOM 1454 C C . THR B 1 77 ? 11.789 3.057 0.842 1 97.81 77 THR B C 1
ATOM 1456 O O . THR B 1 77 ? 11.922 4.086 1.507 1 97.81 77 THR B O 1
ATOM 1459 N N . PRO B 1 78 ? 11.781 3.025 -0.542 1 98 78 PRO B N 1
ATOM 1460 C CA . PRO B 1 78 ? 11.828 4.324 -1.216 1 98 78 PRO B CA 1
ATOM 1461 C C . PRO B 1 78 ? 10.656 5.23 -0.837 1 98 78 PRO B C 1
ATOM 1463 O O . PRO B 1 78 ? 9.547 4.742 -0.611 1 98 78 PRO B O 1
ATOM 1466 N N . ILE B 1 79 ? 10.914 6.496 -0.858 1 98.12 79 ILE B N 1
ATOM 1467 C CA . ILE B 1 79 ? 9.953 7.48 -0.372 1 98.12 79 ILE B CA 1
ATOM 1468 C C . ILE B 1 79 ? 8.648 7.355 -1.148 1 98.12 79 ILE B C 1
ATOM 1470 O O . ILE B 1 79 ? 7.559 7.438 -0.567 1 98.12 79 ILE B O 1
ATOM 1474 N N . GLU B 1 80 ? 8.719 7.113 -2.43 1 97.62 80 GLU B N 1
ATOM 1475 C CA . GLU B 1 80 ? 7.516 6.977 -3.24 1 97.62 80 GLU B CA 1
ATOM 1476 C C . GLU B 1 80 ? 6.699 5.758 -2.82 1 97.62 80 GLU B C 1
ATOM 1478 O O . GLU B 1 80 ? 5.473 5.828 -2.723 1 97.62 80 GLU B O 1
ATOM 1483 N N . ALA B 1 81 ? 7.383 4.727 -2.602 1 98.44 81 ALA B N 1
ATOM 1484 C CA . ALA B 1 81 ? 6.715 3.512 -2.145 1 98.44 81 ALA B CA 1
ATOM 1485 C C . ALA B 1 81 ? 6.141 3.693 -0.743 1 98.44 81 ALA B C 1
ATOM 1487 O O . ALA B 1 81 ? 5.031 3.236 -0.455 1 98.44 81 ALA B O 1
ATOM 1488 N N . ALA B 1 82 ? 6.895 4.316 0.114 1 98.75 82 ALA B N 1
ATOM 1489 C CA . ALA B 1 82 ? 6.418 4.59 1.467 1 98.75 82 ALA B CA 1
ATOM 1490 C C . ALA B 1 82 ? 5.121 5.395 1.44 1 98.75 82 ALA B C 1
ATOM 1492 O O . ALA B 1 82 ? 4.16 5.055 2.137 1 98.75 82 ALA B O 1
ATOM 1493 N N . CYS B 1 83 ? 5.078 6.422 0.621 1 98.81 83 CYS B N 1
ATOM 1494 C CA . CYS B 1 83 ? 3.896 7.266 0.509 1 98.81 83 CYS B CA 1
ATOM 1495 C C . CYS B 1 83 ? 2.709 6.47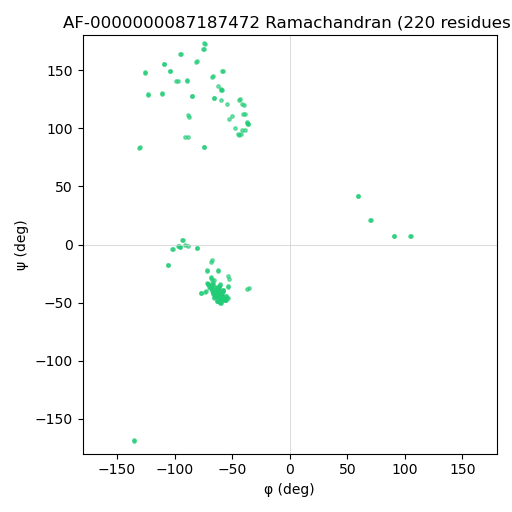7 -0.027 1 98.81 83 CYS B C 1
ATOM 1497 O O . CYS B 1 83 ? 1.6 6.582 0.499 1 98.81 83 CYS B O 1
ATOM 1499 N N . ARG B 1 84 ? 2.994 5.645 -1.004 1 98.62 84 ARG B N 1
ATOM 1500 C CA . ARG B 1 84 ? 1.932 4.824 -1.576 1 98.62 84 ARG B CA 1
ATOM 1501 C C . ARG B 1 84 ? 1.382 3.842 -0.547 1 98.62 84 ARG B C 1
ATOM 1503 O O . ARG B 1 84 ? 0.166 3.674 -0.43 1 98.62 84 ARG B O 1
ATOM 1510 N N . ILE B 1 85 ? 2.252 3.236 0.167 1 98.88 85 ILE B N 1
ATOM 1511 C CA . ILE B 1 85 ? 1.854 2.266 1.182 1 98.88 85 ILE B CA 1
ATOM 1512 C C . ILE B 1 85 ? 0.963 2.943 2.221 1 98.88 85 ILE B C 1
ATOM 1514 O O . ILE B 1 85 ? -0.12 2.447 2.537 1 98.88 85 ILE B O 1
ATOM 1518 N N . ILE B 1 86 ? 1.38 4.031 2.74 1 98.94 86 ILE B N 1
ATOM 1519 C CA . ILE B 1 86 ? 0.644 4.723 3.793 1 98.94 86 ILE B CA 1
ATOM 1520 C C . ILE B 1 86 ? -0.714 5.176 3.264 1 98.94 86 ILE B C 1
ATOM 1522 O O . ILE B 1 86 ? -1.732 5.043 3.947 1 98.94 86 ILE B O 1
ATOM 1526 N N . THR B 1 87 ? -0.775 5.723 2.053 1 98.81 87 THR B N 1
ATOM 1527 C CA . THR B 1 87 ? -2.029 6.145 1.441 1 98.81 87 THR B CA 1
ATOM 1528 C C . THR B 1 87 ? -2.996 4.969 1.319 1 98.81 87 THR B C 1
ATOM 1530 O O . THR B 1 87 ? -4.172 5.086 1.668 1 98.81 87 THR B O 1
ATOM 1533 N N . LEU B 1 88 ? -2.496 3.863 0.878 1 98.88 88 LEU B N 1
ATOM 1534 C CA . LEU B 1 88 ? -3.322 2.67 0.723 1 98.88 88 LEU B CA 1
ATOM 1535 C C . LEU B 1 88 ? -3.828 2.18 2.074 1 98.88 88 LEU B C 1
ATOM 1537 O O . LEU B 1 88 ? -4.992 1.789 2.201 1 98.88 88 LEU B O 1
ATOM 1541 N N . GLU B 1 89 ? -2.945 2.15 3.041 1 98.88 89 GLU B N 1
ATOM 1542 C CA . GLU B 1 89 ? -3.354 1.741 4.383 1 98.88 89 GLU B CA 1
ATOM 1543 C C . GLU B 1 89 ? -4.5 2.609 4.898 1 98.88 89 GLU B C 1
ATOM 1545 O O . GLU B 1 89 ? -5.48 2.094 5.438 1 98.88 89 GLU B O 1
ATOM 1550 N N . ASP B 1 90 ? -4.34 3.867 4.762 1 98.56 90 ASP B N 1
ATOM 1551 C CA . ASP B 1 90 ? -5.352 4.793 5.262 1 98.56 90 ASP B CA 1
ATOM 1552 C C . ASP B 1 90 ? -6.672 4.625 4.504 1 98.56 90 ASP B C 1
ATOM 1554 O O . ASP B 1 90 ? -7.742 4.621 5.113 1 98.56 90 ASP B O 1
ATOM 1558 N N . ARG B 1 91 ? -6.598 4.484 3.207 1 98.62 91 ARG B N 1
ATOM 1559 C CA . ARG B 1 91 ? -7.805 4.285 2.408 1 98.62 91 ARG B CA 1
ATOM 1560 C C . ARG B 1 91 ? -8.484 2.971 2.77 1 98.62 91 ARG B C 1
ATOM 1562 O O . ARG B 1 91 ? -9.719 2.896 2.818 1 98.62 91 ARG B O 1
ATOM 1569 N N . LEU B 1 92 ? -7.723 1.988 2.959 1 98.81 92 LEU B N 1
ATOM 1570 C CA . LEU B 1 92 ? -8.281 0.697 3.342 1 98.81 92 LEU B CA 1
ATOM 1571 C C . LEU B 1 92 ? -8.984 0.789 4.691 1 98.81 92 LEU B C 1
ATOM 1573 O O . LEU B 1 92 ? -10.094 0.277 4.852 1 98.81 92 LEU B O 1
ATOM 1577 N N . GLU B 1 93 ? -8.32 1.359 5.625 1 98.5 93 GLU B N 1
ATOM 1578 C CA . GLU B 1 93 ? -8.93 1.542 6.941 1 98.5 93 GLU B CA 1
ATOM 1579 C C . GLU B 1 93 ? -10.266 2.262 6.836 1 98.5 93 GLU B C 1
ATOM 1581 O O . GLU B 1 93 ? -11.242 1.859 7.469 1 98.5 93 GLU B O 1
ATOM 1586 N N . GLU B 1 94 ? -10.289 3.289 6.082 1 98 94 GLU B N 1
ATOM 1587 C CA . GLU B 1 94 ? -11.516 4.047 5.891 1 98 94 GLU B CA 1
ATOM 1588 C C . GLU B 1 94 ? -12.602 3.188 5.238 1 98 94 GLU B C 1
ATOM 1590 O O . GLU B 1 94 ? -13.758 3.221 5.656 1 98 94 GLU B O 1
ATOM 1595 N N . ALA B 1 95 ? -12.25 2.48 4.254 1 98.31 95 ALA B N 1
ATOM 1596 C CA . ALA B 1 95 ? -13.203 1.613 3.564 1 98.31 95 ALA B CA 1
ATOM 1597 C C . ALA B 1 95 ? -13.781 0.571 4.516 1 98.31 95 ALA B C 1
ATOM 1599 O O . ALA B 1 95 ? -14.984 0.296 4.484 1 98.31 95 ALA B O 1
ATOM 1600 N N . LEU B 1 96 ? -12.938 0.041 5.301 1 97.88 96 LEU B N 1
ATOM 1601 C CA . LEU B 1 96 ? -13.375 -0.986 6.238 1 97.88 96 LEU B CA 1
ATOM 1602 C C . LEU B 1 96 ? -14.297 -0.394 7.301 1 97.88 96 LEU B C 1
ATOM 1604 O O . LEU B 1 96 ? -15.273 -1.032 7.711 1 97.88 96 LEU B O 1
ATOM 1608 N N . ARG B 1 97 ? -14.023 0.748 7.734 1 97.06 97 ARG B N 1
ATOM 1609 C CA . ARG B 1 97 ? -14.898 1.439 8.68 1 97.06 97 ARG B CA 1
ATOM 1610 C C . ARG B 1 97 ? -16.281 1.682 8.07 1 97.06 97 ARG B C 1
ATOM 1612 O O . ARG B 1 97 ? -17.297 1.499 8.742 1 97.06 97 ARG B O 1
ATOM 1619 N N . GLN B 1 98 ? -16.234 2.111 6.875 1 96 98 GLN B N 1
ATOM 1620 C CA . GLN B 1 98 ? -17.5 2.332 6.184 1 96 98 GLN B CA 1
ATOM 1621 C C . GLN B 1 98 ? -18.297 1.036 6.066 1 96 98 GLN B C 1
ATOM 1623 O O . GLN B 1 98 ? -19.516 1.03 6.254 1 96 98 GLN B O 1
ATOM 1628 N N . ASN B 1 99 ? -17.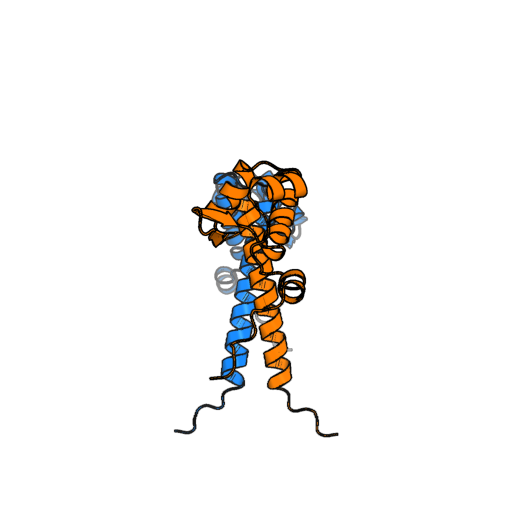641 -0.041 5.711 1 95.5 99 ASN B N 1
ATOM 1629 C CA . ASN B 1 99 ? -18.281 -1.35 5.633 1 95.5 99 ASN B CA 1
ATOM 1630 C C . ASN B 1 99 ? -18.953 -1.726 6.957 1 95.5 99 ASN B C 1
ATOM 1632 O O . ASN B 1 99 ? -20.078 -2.225 6.973 1 95.5 99 ASN B O 1
ATOM 1636 N N . GLU B 1 100 ? -18.234 -1.485 7.984 1 94.44 100 GLU B N 1
ATOM 1637 C CA . GLU B 1 100 ? -18.766 -1.806 9.312 1 94.44 100 GLU B CA 1
ATOM 1638 C C . GLU B 1 100 ? -20 -0.98 9.625 1 94.44 100 GLU B C 1
ATOM 1640 O O . GLU B 1 100 ? -20.984 -1.504 10.164 1 94.44 100 GLU B O 1
ATOM 1645 N N . LYS B 1 101 ? -19.969 0.264 9.305 1 93.19 101 LYS B N 1
ATOM 1646 C CA . LYS B 1 101 ? -21.109 1.144 9.539 1 93.19 101 LYS B CA 1
ATOM 1647 C C . LYS B 1 101 ? -22.328 0.679 8.75 1 93.19 101 LYS B C 1
ATOM 1649 O O . LYS B 1 101 ? -23.438 0.655 9.281 1 93.19 101 LYS B O 1
ATOM 1654 N N . LEU B 1 102 ? -22.141 0.257 7.559 1 89.75 102 LEU B N 1
ATOM 1655 C CA . LEU B 1 102 ? -23.234 -0.175 6.691 1 89.75 102 LEU B CA 1
ATOM 1656 C C . LEU B 1 102 ? -23.812 -1.498 7.176 1 89.75 102 LEU B C 1
ATOM 1658 O O . LEU B 1 102 ? -25.031 -1.718 7.082 1 89.75 102 LEU B O 1
ATOM 1662 N N . ARG B 1 103 ? -23.047 -2.295 7.688 1 87.81 103 ARG B N 1
ATOM 1663 C CA . ARG B 1 103 ? -23.531 -3.574 8.211 1 87.81 103 ARG B CA 1
ATOM 1664 C C . ARG B 1 103 ? -24.328 -3.381 9.492 1 87.81 103 ARG B C 1
ATOM 1666 O O . ARG B 1 103 ? -25.328 -4.074 9.711 1 87.81 103 ARG B O 1
ATOM 1673 N N . ARG B 1 104 ? -23.938 -2.396 10.258 1 84.69 104 ARG B N 1
ATOM 1674 C CA . ARG B 1 104 ? -24.656 -2.102 11.492 1 84.69 104 ARG B CA 1
ATOM 1675 C C . ARG B 1 104 ? -25.953 -1.367 11.211 1 84.69 104 ARG B C 1
ATOM 1677 O O . ARG B 1 104 ? -26.953 -1.555 11.922 1 84.69 104 ARG B O 1
ATOM 1684 N N . GLY B 1 105 ? -25.891 -0.466 10.328 1 72.56 105 GLY B N 1
ATOM 1685 C CA . GLY B 1 105 ? -27.109 0.23 9.977 1 72.56 105 GLY B CA 1
ATOM 1686 C C . GLY B 1 105 ? -28.094 -0.64 9.211 1 72.56 105 GLY B C 1
ATOM 1687 O O . GLY B 1 105 ? -29.297 -0.389 9.227 1 72.56 105 GLY B O 1
ATOM 1688 N N . GLY B 1 106 ? -27.781 -1.529 8.344 1 61.56 106 GLY B N 1
ATOM 1689 C CA . GLY B 1 106 ? -28.672 -2.455 7.656 1 61.56 106 GLY B CA 1
ATOM 1690 C C . GLY B 1 106 ? -29.203 -3.551 8.562 1 61.56 106 GLY B C 1
ATOM 1691 O O . GLY B 1 106 ? -30.062 -4.336 8.148 1 61.56 106 GLY B O 1
ATOM 1692 N N . HIS B 1 107 ? -28.688 -3.971 9.641 1 58.75 107 HIS B N 1
ATOM 1693 C CA . HIS B 1 107 ? -29.25 -4.926 10.586 1 58.75 107 HIS B CA 1
ATOM 1694 C C . HIS B 1 107 ? -30.109 -4.223 11.633 1 58.75 107 HIS B C 1
ATOM 1696 O O . HIS B 1 107 ? -29.609 -3.416 12.414 1 58.75 107 HIS B O 1
ATOM 1702 N N . PRO B 1 108 ? -31.484 -4.098 11.398 1 53.66 108 PRO B N 1
ATOM 1703 C CA . PRO B 1 108 ? -32.344 -3.621 12.477 1 53.66 108 PRO B CA 1
ATOM 1704 C C . PRO B 1 108 ? -32 -4.262 13.828 1 53.66 108 PRO B C 1
ATOM 1706 O O . PRO B 1 108 ? -31.516 -5.395 13.867 1 53.66 108 PRO B O 1
ATOM 1709 N N . PRO B 1 109 ? -31.719 -3.514 14.906 1 51.88 109 PRO B N 1
ATOM 1710 C CA . PRO B 1 109 ? -31.578 -4.184 16.203 1 51.88 109 PRO B CA 1
ATOM 1711 C C . PRO B 1 109 ? -32.594 -5.305 16.391 1 51.88 109 PRO B C 1
ATOM 1713 O O . PRO B 1 109 ? -33.688 -5.242 15.852 1 51.88 109 PRO B O 1
ATOM 1716 N N . ASP B 1 110 ? -32.125 -6.465 16.422 1 47.47 110 ASP B N 1
ATOM 1717 C CA . ASP B 1 110 ? -33.125 -7.457 16.828 1 47.47 110 ASP B CA 1
ATOM 1718 C C . ASP B 1 110 ? -34.062 -6.898 17.906 1 47.47 110 ASP B C 1
ATOM 1720 O O . ASP B 1 110 ? -33.594 -6.34 18.906 1 47.47 110 ASP B O 1
ATOM 1724 N N . PRO B 1 111 ? -35.25 -6.59 17.453 1 52.47 111 PRO B N 1
ATOM 1725 C CA . PRO B 1 111 ? -36.156 -6.289 18.578 1 52.47 111 PRO B CA 1
ATOM 1726 C C . PRO B 1 111 ? -36 -7.254 19.734 1 52.47 111 PRO B C 1
ATOM 1728 O O . PRO B 1 111 ? -35.875 -8.469 19.531 1 52.47 111 PRO B O 1
ATOM 1731 N N . SER B 1 112 ? -35.156 -6.887 20.781 1 41.03 112 SER B N 1
ATOM 1732 C CA . SER B 1 112 ? -35.625 -7.645 21.953 1 41.03 112 SER B CA 1
ATOM 1733 C C . SER B 1 112 ? -37.125 -7.488 22.156 1 41.03 112 SER B C 1
ATOM 1735 O O . SER B 1 112 ? -37.688 -6.418 21.922 1 41.03 112 SER B O 1
#

Solvent-accessible surface area (backbone atoms only — not comparable to full-atom values): 12682 Å² total; per-residue (Å²): 130,79,81,78,76,72,82,49,73,70,55,51,72,70,33,50,72,41,59,76,33,41,54,68,56,47,16,59,76,65,73,55,46,57,67,55,56,51,50,37,36,76,70,62,66,38,81,61,46,65,44,98,87,64,43,58,16,33,19,57,52,47,48,52,52,50,48,53,36,49,52,39,35,73,71,69,37,52,67,69,56,26,44,51,41,53,53,41,50,54,52,32,52,51,36,47,51,52,37,52,51,50,55,55,68,64,46,71,73,70,77,123,132,78,79,78,75,70,82,50,73,69,57,50,71,70,35,50,73,40,59,75,32,40,55,70,56,46,16,59,77,65,72,53,48,57,66,56,57,50,50,37,36,74,70,62,67,38,82,62,45,65,44,100,86,65,44,58,16,34,20,59,52,48,50,54,52,49,47,53,36,48,53,38,36,75,70,70,35,53,66,68,57,25,43,50,42,52,51,41,52,53,51,33,52,52,36,48,50,51,38,52,50,49,55,54,68,64,47,71,72,71,79,125